Protein AF-A0A183AWC0-F1 (afdb_monomer_lite)

InterPro domains:
  IPR002020 Citrate synthase [PTHR23118] (1-170)
  IPR005811 ATP-citrate synthase/succinyl-CoA ligase, C-terminal domain [PF00549] (1-123)
  IPR016102 Succinyl-CoA synthetase-like [G3DSA:3.40.50.261] (1-150)
  IPR016102 Succinyl-CoA synthetase-like [SSF52210] (4-134)

pLDDT: mean 82.96, std 21.25, range [28.41, 98.06]

Organism: NCBI:txid27848

Radius of gyration: 30.94 Å; chains: 1; bounding box: 75×59×92 Å

Foldseek 3Di:
DQVVVQVLCVVQALGDPDTDDQALAQDGPDAPVRVLLVLQVDLVRQEEEEEAEQADQRLLVVLVCLLVVVRDHAYEYAYPDLCLVVVCVVVVDAFDDDPRNRHTHPDPCSHRVNSLVSSVVSVHHYDPDPVCSSVSSNVSNVVCVVVVVDDRDDDDDDDDDDDDPVVVVVVPDPPDDDDDPDDDDAADVVVRDGPPDDDDDDDDDDDDDDDDDDDDDDDDDDDDD

Secondary structure (DSSP, 8-state):
-HHHHHHHHHHHSS--S------SSSS-SS-HHHHHHHHHH-TT---EEEEE-SSSSHHHHHHHHHHTTS--S-EEEEE--THHHHHHHHH--SS---SSTT---SSGGGSHHHHHHHHHHTT-B--SSGGGHHHHHHHHHHHHHHTTS--PPPP-PPPP-PPPHHHHHHTT-TT-----S----SEETTTTEE----S-----------------PPPPPP---

Sequence (225 aa):
MSNELNNIISLNSDGVEEGVAIGGDRYPGSTFLDHVLRYEDNPAVKMIVILGEVGGTEEYAVAEAVRSGQVRKPVVAWCIGTCAQQLARATGTEGIQFGHAGACANSDRETATAKNAALAAAGIHVPTSFDDLDVLIRKIYTDLVSSGKLIPKPERKPRPVPIDYAWAKARAQDQCAYPSGFFEWDIDIAHRRFKLLPEAMVCATRNWPNNRRKHRGYSMASSRT

Structure (mmCIF, N/CA/C/O backbone):
data_AF-A0A183AWC0-F1
#
_entry.id   AF-A0A183AWC0-F1
#
loop_
_atom_site.group_PDB
_atom_site.id
_atom_site.type_symbol
_atom_site.label_atom_id
_atom_site.label_alt_id
_atom_site.label_comp_id
_atom_site.label_asym_id
_atom_site.label_entity_id
_atom_site.label_seq_id
_atom_site.pdbx_PDB_ins_code
_atom_site.Cartn_x
_atom_site.Cartn_y
_atom_site.Cartn_z
_atom_site.occupancy
_atom_site.B_iso_or_equiv
_atom_site.auth_seq_id
_atom_site.auth_comp_id
_atom_site.auth_asym_id
_atom_site.auth_atom_id
_atom_site.pdbx_PDB_model_num
ATOM 1 N N . MET A 1 1 ? 8.481 -0.144 -3.174 1.00 90.94 1 MET A N 1
ATOM 2 C CA . MET A 1 1 ? 7.930 -1.126 -2.210 1.00 90.94 1 MET A CA 1
ATOM 3 C C . MET A 1 1 ? 6.893 -2.088 -2.798 1.00 90.94 1 MET A C 1
ATOM 5 O O . MET A 1 1 ? 6.705 -3.145 -2.217 1.00 90.94 1 MET A O 1
ATOM 9 N N . SER A 1 2 ? 6.249 -1.803 -3.939 1.00 94.25 2 SER A N 1
ATOM 10 C CA . SER A 1 2 ? 5.215 -2.691 -4.516 1.00 94.25 2 SER A CA 1
ATOM 11 C C . SER A 1 2 ? 5.690 -4.124 -4.786 1.00 94.25 2 SER A C 1
ATOM 13 O O . SER A 1 2 ? 4.975 -5.069 -4.483 1.00 94.25 2 SER A O 1
ATOM 15 N N . ASN A 1 3 ? 6.911 -4.305 -5.293 1.00 96.56 3 ASN A N 1
ATOM 16 C CA . ASN A 1 3 ? 7.443 -5.648 -5.533 1.00 96.56 3 ASN A CA 1
ATOM 17 C C . ASN A 1 3 ? 7.692 -6.436 -4.234 1.00 96.56 3 ASN A C 1
ATOM 19 O O . ASN A 1 3 ? 7.543 -7.653 -4.220 1.00 96.56 3 ASN A O 1
ATOM 23 N N . GLU A 1 4 ? 8.021 -5.745 -3.140 1.00 96.38 4 GLU A N 1
ATOM 24 C CA . GLU A 1 4 ? 8.148 -6.387 -1.828 1.00 96.38 4 GLU A CA 1
ATOM 25 C C . GLU A 1 4 ? 6.774 -6.763 -1.267 1.00 96.38 4 GLU A C 1
ATOM 27 O O . GLU A 1 4 ? 6.606 -7.847 -0.724 1.00 96.38 4 GLU A O 1
ATOM 32 N N . LEU A 1 5 ? 5.750 -5.928 -1.484 1.00 96.69 5 LEU A N 1
ATOM 33 C CA . LEU A 1 5 ? 4.372 -6.306 -1.161 1.00 96.69 5 LEU A CA 1
ATOM 34 C C . LEU A 1 5 ? 3.929 -7.544 -1.941 1.00 96.69 5 LEU A C 1
ATOM 36 O O . LEU A 1 5 ? 3.299 -8.412 -1.351 1.00 96.69 5 LEU A O 1
ATOM 40 N N . ASN A 1 6 ? 4.289 -7.675 -3.223 1.00 97.19 6 ASN A N 1
ATOM 41 C CA . ASN A 1 6 ? 3.985 -8.891 -3.985 1.00 97.19 6 ASN A CA 1
ATOM 42 C C . ASN A 1 6 ? 4.577 -10.133 -3.307 1.00 97.19 6 ASN A C 1
ATOM 44 O O . ASN A 1 6 ? 3.886 -11.139 -3.160 1.00 97.19 6 ASN A O 1
ATOM 48 N N . ASN A 1 7 ? 5.831 -10.046 -2.854 1.00 97.69 7 ASN A N 1
ATOM 49 C CA . ASN A 1 7 ? 6.496 -11.115 -2.117 1.00 97.69 7 ASN A CA 1
ATOM 50 C C . ASN A 1 7 ? 5.776 -11.416 -0.789 1.00 97.69 7 ASN A C 1
ATOM 52 O O . ASN A 1 7 ? 5.301 -12.535 -0.591 1.00 97.69 7 ASN A O 1
ATOM 56 N N . ILE A 1 8 ? 5.597 -10.411 0.074 1.00 97.38 8 ILE A N 1
ATOM 57 C CA . ILE A 1 8 ? 4.935 -10.551 1.382 1.00 97.38 8 ILE A CA 1
ATOM 58 C C . ILE A 1 8 ? 3.524 -11.133 1.230 1.00 97.38 8 ILE A C 1
ATOM 60 O O . ILE A 1 8 ? 3.175 -12.095 1.914 1.00 97.38 8 ILE A O 1
ATOM 64 N N . ILE A 1 9 ? 2.714 -10.594 0.319 1.00 97.31 9 ILE A N 1
ATOM 65 C CA . ILE A 1 9 ? 1.335 -11.040 0.093 1.00 97.31 9 ILE A CA 1
ATOM 66 C C . ILE A 1 9 ? 1.326 -12.479 -0.433 1.00 97.31 9 ILE A C 1
ATOM 68 O O . ILE A 1 9 ? 0.548 -13.290 0.068 1.00 97.31 9 ILE A O 1
ATOM 72 N N . SER A 1 10 ? 2.218 -12.838 -1.365 1.00 96.62 10 SER A N 1
ATOM 73 C CA . SER A 1 10 ? 2.289 -14.205 -1.908 1.00 96.62 10 SER A CA 1
ATOM 74 C C . SER A 1 10 ? 2.621 -15.270 -0.858 1.00 96.62 10 SER A C 1
ATOM 76 O O . SER A 1 10 ? 2.157 -16.401 -0.962 1.00 96.62 10 SER A O 1
ATOM 78 N N . LEU A 1 11 ? 3.384 -14.913 0.179 1.00 96.88 11 LEU A N 1
ATOM 79 C CA . LEU A 1 11 ? 3.765 -15.833 1.254 1.00 96.88 11 LEU A CA 1
ATOM 80 C C . LEU A 1 11 ? 2.702 -15.942 2.360 1.00 96.88 11 LEU A C 1
ATOM 82 O O . LEU A 1 11 ? 2.723 -16.895 3.147 1.00 96.88 11 LEU A O 1
ATOM 86 N N . ASN A 1 12 ? 1.792 -14.968 2.451 1.00 97.06 12 ASN A N 1
ATOM 87 C CA . ASN A 1 12 ? 0.849 -14.814 3.563 1.00 97.06 12 ASN A CA 1
ATOM 88 C C . ASN A 1 12 ? -0.636 -14.891 3.152 1.00 97.06 12 ASN A C 1
ATOM 90 O O . ASN A 1 12 ? -1.499 -14.838 4.026 1.00 97.06 12 ASN A O 1
ATOM 94 N N . SER A 1 13 ? -0.943 -15.047 1.861 1.00 96.25 13 SER A N 1
ATOM 95 C CA . SER A 1 13 ? -2.306 -15.131 1.306 1.00 96.25 13 SER A CA 1
ATOM 96 C C . SER A 1 13 ? -2.352 -16.013 0.042 1.00 96.25 13 SER A C 1
ATOM 98 O O . SER A 1 13 ? -1.371 -16.687 -0.267 1.00 96.25 13 SER A O 1
ATOM 100 N N . ASP A 1 14 ? -3.469 -16.025 -0.696 1.00 94.81 14 ASP A N 1
ATOM 101 C CA . ASP A 1 14 ? -3.607 -16.707 -1.995 1.00 94.81 14 ASP A CA 1
ATOM 102 C C . ASP A 1 14 ? -3.068 -15.906 -3.197 1.00 94.81 14 ASP A C 1
ATOM 104 O O . ASP A 1 14 ? -3.169 -16.363 -4.338 1.00 94.81 14 ASP A O 1
ATOM 108 N N . GLY A 1 15 ? -2.448 -14.749 -2.951 1.00 95.25 15 GLY A N 1
ATOM 109 C CA . GLY A 1 15 ? -1.750 -13.950 -3.956 1.00 95.25 15 GLY A CA 1
ATOM 110 C C . GLY A 1 15 ? -2.350 -12.560 -4.161 1.00 95.25 15 GLY A C 1
ATOM 111 O O . GLY A 1 15 ? -3.195 -12.092 -3.403 1.00 95.25 15 GLY A O 1
ATOM 112 N N . VAL A 1 16 ? -1.865 -11.869 -5.192 1.00 96.94 16 VAL A N 1
ATOM 113 C CA . VAL A 1 16 ? -2.307 -10.515 -5.550 1.00 96.94 16 VAL A CA 1
ATOM 114 C C . VAL A 1 16 ? -3.283 -10.600 -6.721 1.00 96.94 16 VAL A C 1
ATOM 116 O O . VAL A 1 16 ? -2.926 -11.119 -7.776 1.00 96.94 16 VAL A O 1
ATOM 119 N N . GLU A 1 17 ? -4.491 -10.060 -6.549 1.00 96.38 17 GLU A N 1
ATOM 120 C CA . GLU A 1 17 ? -5.463 -9.912 -7.645 1.00 96.38 17 GLU A CA 1
ATOM 121 C C . GLU A 1 17 ? -5.097 -8.716 -8.541 1.00 96.38 17 GLU A C 1
ATOM 123 O O . GLU A 1 17 ? -4.967 -8.850 -9.754 1.00 96.38 17 GLU A O 1
ATOM 128 N N . GLU A 1 18 ? -4.872 -7.547 -7.936 1.00 97.75 18 GLU A N 1
ATOM 129 C CA . GLU A 1 18 ? -4.426 -6.330 -8.615 1.00 97.75 18 GLU A CA 1
ATOM 130 C C . GLU A 1 18 ? -3.508 -5.536 -7.676 1.00 97.75 18 GLU A C 1
ATOM 132 O O . GLU A 1 18 ? -3.799 -5.385 -6.489 1.00 97.75 18 GLU A O 1
ATOM 137 N N . GLY A 1 19 ? -2.388 -5.035 -8.201 1.00 97.19 19 GLY A N 1
ATOM 138 C CA . GLY A 1 19 ? -1.435 -4.213 -7.461 1.00 97.19 19 GLY A CA 1
ATOM 139 C C . GLY A 1 19 ? -1.094 -2.954 -8.248 1.00 97.19 19 GLY A C 1
ATOM 140 O O . GLY A 1 19 ? -0.695 -3.038 -9.408 1.00 97.19 19 GLY A O 1
ATOM 141 N N . VAL A 1 20 ? -1.233 -1.788 -7.614 1.00 97.81 20 VAL A N 1
ATOM 142 C CA . VAL A 1 20 ? -0.963 -0.483 -8.233 1.00 97.81 20 VAL A CA 1
ATOM 143 C C . VAL A 1 20 ? -0.004 0.312 -7.356 1.00 97.81 20 VAL A C 1
ATOM 145 O O . VAL A 1 20 ? -0.197 0.421 -6.147 1.00 97.81 20 VAL A O 1
ATOM 148 N N . ALA A 1 21 ? 1.025 0.887 -7.978 1.00 97.12 21 ALA A N 1
ATOM 149 C CA . ALA A 1 21 ? 1.875 1.901 -7.371 1.00 97.12 21 ALA A CA 1
ATOM 150 C C . ALA A 1 21 ? 1.534 3.257 -8.000 1.00 97.12 21 ALA A C 1
ATOM 152 O O . ALA A 1 21 ? 1.812 3.466 -9.177 1.00 97.12 21 ALA A O 1
ATOM 153 N N . ILE A 1 22 ? 0.936 4.160 -7.220 1.00 95.50 22 ILE A N 1
ATOM 154 C CA . ILE A 1 22 ? 0.473 5.480 -7.692 1.00 95.50 22 ILE A CA 1
ATOM 155 C C . ILE A 1 22 ? 1.613 6.473 -7.981 1.00 95.50 22 ILE A C 1
ATOM 157 O O . ILE A 1 22 ? 1.399 7.493 -8.629 1.00 95.50 22 ILE A O 1
ATOM 161 N N . GLY A 1 23 ? 2.829 6.159 -7.528 1.00 93.88 23 GLY A N 1
ATOM 162 C CA . GLY A 1 23 ? 3.998 7.035 -7.607 1.00 93.88 23 GLY A CA 1
ATOM 163 C C . GLY A 1 23 ? 4.295 7.742 -6.283 1.00 93.88 23 GLY A C 1
ATOM 164 O O . GLY A 1 23 ? 3.505 7.685 -5.346 1.00 93.88 23 GLY A O 1
ATOM 165 N N . GLY A 1 24 ? 5.474 8.361 -6.203 1.00 93.00 24 GLY A N 1
ATOM 166 C CA . GLY A 1 24 ? 5.944 9.106 -5.026 1.00 93.00 24 GLY A CA 1
ATOM 167 C C . GLY A 1 24 ? 5.876 10.626 -5.193 1.00 93.00 24 GLY A C 1
ATOM 168 O O . GLY A 1 24 ? 6.478 11.359 -4.410 1.00 93.00 24 GLY A O 1
ATOM 169 N N . ASP A 1 25 ? 5.209 11.115 -6.238 1.00 93.75 25 ASP A N 1
ATOM 170 C CA . ASP A 1 25 ? 5.084 12.548 -6.500 1.00 93.75 25 ASP A CA 1
ATOM 171 C C . ASP A 1 25 ? 4.023 13.182 -5.595 1.00 93.75 25 ASP A C 1
ATOM 173 O O . ASP A 1 25 ? 3.082 12.523 -5.158 1.00 93.75 25 ASP A O 1
ATOM 177 N N . ARG A 1 26 ? 4.149 14.489 -5.322 1.00 89.06 26 ARG A N 1
ATOM 178 C CA . ARG A 1 26 ? 3.206 15.210 -4.444 1.00 89.06 26 ARG A CA 1
ATOM 179 C C . ARG A 1 26 ? 1.772 15.224 -4.989 1.00 89.06 26 ARG A C 1
ATOM 181 O O . ARG A 1 26 ? 0.833 15.312 -4.204 1.00 89.06 26 ARG A O 1
ATOM 188 N N . TYR A 1 27 ? 1.623 15.150 -6.310 1.00 92.38 27 TYR A N 1
ATOM 189 C CA . TYR A 1 27 ? 0.342 15.150 -7.014 1.00 92.38 27 TYR A CA 1
ATOM 190 C C . TYR A 1 27 ? 0.305 13.968 -7.990 1.00 92.38 27 TYR A C 1
ATOM 192 O O . TYR A 1 27 ? 0.613 14.141 -9.172 1.00 92.38 27 TYR A O 1
ATOM 200 N N . PRO A 1 28 ? 0.001 12.751 -7.509 1.00 93.69 28 PRO A N 1
ATOM 201 C CA . PRO A 1 28 ? -0.131 11.601 -8.390 1.00 93.69 28 PRO A CA 1
ATOM 202 C C . PRO A 1 28 ? -1.358 11.771 -9.300 1.00 93.69 28 PRO A C 1
ATOM 204 O O . PRO A 1 28 ? -2.339 12.416 -8.931 1.00 93.69 28 PRO A O 1
ATOM 207 N N . GLY A 1 29 ? -1.317 11.182 -10.499 1.00 94.94 29 GLY A N 1
ATOM 208 C CA . GLY A 1 29 ? -2.437 11.253 -11.450 1.00 94.94 29 GLY A CA 1
ATOM 209 C C . GLY A 1 29 ? -3.700 10.518 -10.980 1.00 94.94 29 GLY A C 1
ATOM 210 O O . GLY A 1 29 ? -4.795 10.829 -11.440 1.00 94.94 29 GLY A O 1
ATOM 211 N N . SER A 1 30 ? -3.545 9.563 -10.062 1.00 96.19 30 SER A N 1
ATOM 212 C CA . SER A 1 30 ? -4.621 8.869 -9.354 1.00 96.19 30 SER A CA 1
ATOM 213 C C . SER A 1 30 ? -4.236 8.676 -7.887 1.00 96.19 30 SER A C 1
ATOM 215 O O . SER A 1 30 ? -3.064 8.496 -7.554 1.00 96.19 30 SER A O 1
ATOM 217 N N . THR A 1 31 ? -5.222 8.732 -6.998 1.00 96.06 31 THR A N 1
ATOM 218 C CA . THR A 1 31 ? -5.025 8.732 -5.542 1.00 96.06 31 THR A CA 1
ATOM 219 C C . THR A 1 31 ? -5.267 7.353 -4.928 1.00 96.06 31 THR A C 1
ATOM 221 O O . THR A 1 31 ? -5.768 6.432 -5.579 1.00 96.06 31 THR A O 1
ATOM 224 N N . PHE A 1 32 ? -4.945 7.189 -3.639 1.00 96.62 32 PHE A N 1
ATOM 225 C CA . PHE A 1 32 ? -5.274 5.957 -2.917 1.00 96.62 32 PHE A CA 1
ATOM 226 C C . PHE A 1 32 ? -6.776 5.668 -2.926 1.00 96.62 32 PHE A C 1
ATOM 228 O O . PHE A 1 32 ? -7.169 4.528 -3.176 1.00 96.62 32 PHE A O 1
ATOM 235 N N . LEU A 1 33 ? -7.612 6.683 -2.686 1.00 96.56 33 LEU A N 1
ATOM 236 C CA . LEU A 1 33 ? -9.061 6.508 -2.623 1.00 96.56 33 LEU A CA 1
ATOM 237 C C . LEU A 1 33 ? -9.627 6.000 -3.957 1.00 96.56 33 LEU A C 1
ATOM 239 O O . LEU A 1 33 ? -10.442 5.080 -3.947 1.00 96.56 33 LEU A O 1
ATOM 243 N N . ASP A 1 34 ? -9.137 6.515 -5.088 1.00 97.38 34 ASP A N 1
ATOM 244 C CA . ASP A 1 34 ? -9.593 6.095 -6.420 1.00 97.38 34 ASP A CA 1
ATOM 245 C C . ASP A 1 34 ? -9.423 4.586 -6.630 1.00 97.38 34 ASP A C 1
ATOM 247 O O . ASP A 1 34 ? -10.325 3.894 -7.107 1.00 97.38 34 ASP A O 1
ATOM 251 N N . HIS A 1 35 ? -8.271 4.036 -6.238 1.00 97.81 35 HIS A N 1
ATOM 252 C CA . HIS A 1 35 ? -8.020 2.602 -6.364 1.00 97.81 35 HIS A CA 1
ATOM 253 C C . HIS A 1 35 ? -8.746 1.785 -5.295 1.00 97.81 35 HIS A C 1
ATOM 255 O O . HIS A 1 35 ? -9.244 0.709 -5.615 1.00 97.81 35 HIS A O 1
ATOM 261 N N . VAL A 1 36 ? -8.859 2.292 -4.064 1.00 97.44 36 VAL A N 1
ATOM 262 C CA . VAL A 1 36 ? -9.599 1.622 -2.984 1.00 97.44 36 VAL A CA 1
ATOM 263 C C . VAL A 1 36 ? -11.075 1.457 -3.346 1.00 97.44 36 VAL A C 1
ATOM 265 O O . VAL A 1 36 ? -11.618 0.376 -3.137 1.00 97.44 36 VAL A O 1
ATOM 268 N N . LEU A 1 37 ? -11.709 2.465 -3.949 1.00 97.38 37 LEU A N 1
ATOM 269 C CA . LEU A 1 37 ? -13.100 2.365 -4.402 1.00 97.38 37 LEU A CA 1
ATOM 270 C C . LEU A 1 37 ? -13.262 1.328 -5.523 1.00 97.38 37 LEU A C 1
ATOM 272 O O . LEU A 1 37 ? -14.143 0.477 -5.442 1.00 97.38 37 LEU A O 1
ATOM 276 N N . ARG A 1 38 ? -12.351 1.291 -6.508 1.00 97.88 38 ARG A N 1
ATOM 277 C CA . ARG A 1 38 ? -12.352 0.216 -7.525 1.00 97.88 38 ARG A CA 1
ATOM 278 C C . ARG A 1 38 ? -12.198 -1.172 -6.899 1.00 97.88 38 ARG A C 1
ATOM 280 O O . ARG A 1 38 ? -12.814 -2.133 -7.358 1.00 97.88 38 ARG A O 1
ATOM 287 N N . TYR A 1 39 ? -11.360 -1.296 -5.871 1.00 98.00 39 TYR A N 1
ATOM 288 C CA . TYR A 1 39 ? -11.159 -2.556 -5.159 1.00 98.00 39 TYR A CA 1
ATOM 289 C C . TYR A 1 39 ? -12.366 -2.946 -4.312 1.00 98.00 39 TYR A C 1
ATOM 291 O O . TYR A 1 39 ? -12.660 -4.135 -4.210 1.00 98.00 39 TYR A O 1
ATOM 299 N N . GLU A 1 40 ? -13.089 -1.986 -3.740 1.00 97.06 40 GLU A N 1
ATOM 300 C CA . GLU A 1 40 ? -14.367 -2.229 -3.069 1.00 97.06 40 GLU A CA 1
ATOM 301 C C . GLU A 1 40 ? -15.413 -2.765 -4.060 1.00 97.06 40 GLU A C 1
ATOM 303 O O . GLU A 1 40 ? -16.046 -3.788 -3.785 1.00 97.06 40 GLU A O 1
ATOM 308 N N . ASP A 1 41 ? -15.501 -2.181 -5.255 1.00 97.00 41 ASP A N 1
ATOM 309 C CA . ASP A 1 41 ? -16.455 -2.598 -6.288 1.00 97.00 41 ASP A CA 1
ATOM 310 C C . ASP A 1 41 ? -16.109 -3.956 -6.926 1.00 97.00 41 ASP A C 1
ATOM 312 O O . ASP A 1 41 ? -16.996 -4.685 -7.374 1.00 97.00 41 ASP A O 1
ATOM 316 N N . ASN A 1 42 ? -14.829 -4.348 -6.952 1.00 97.06 42 ASN A N 1
ATOM 317 C CA . ASN A 1 42 ? -14.405 -5.607 -7.565 1.00 97.06 42 ASN A CA 1
ATOM 318 C C . ASN A 1 42 ? -14.733 -6.827 -6.670 1.00 97.06 42 ASN A C 1
ATOM 320 O O . ASN A 1 42 ? -14.089 -7.021 -5.634 1.00 97.06 42 ASN A O 1
ATOM 324 N N . PRO A 1 43 ? -15.651 -7.734 -7.062 1.00 95.19 43 PRO A N 1
ATOM 325 C CA . PRO A 1 43 ? -16.025 -8.886 -6.241 1.00 95.19 43 PRO A CA 1
ATOM 326 C C . PRO A 1 43 ? -14.901 -9.916 -6.059 1.00 95.19 43 PRO A C 1
ATOM 328 O O . PRO A 1 43 ? -14.988 -10.726 -5.130 1.00 95.19 43 PRO A O 1
ATOM 331 N N . ALA A 1 44 ? -13.866 -9.915 -6.907 1.00 94.94 44 ALA A N 1
ATOM 332 C CA . ALA A 1 44 ? -12.703 -10.790 -6.753 1.00 94.94 44 ALA A CA 1
ATOM 333 C C . ALA A 1 44 ? -11.826 -10.373 -5.563 1.00 94.94 44 ALA A C 1
ATOM 335 O O . ALA A 1 44 ? -11.277 -11.232 -4.876 1.00 94.94 44 ALA A O 1
ATOM 336 N N . VAL A 1 45 ? -11.770 -9.074 -5.256 1.00 96.81 45 VAL A N 1
ATOM 337 C CA . VAL A 1 45 ? -10.997 -8.543 -4.131 1.00 96.81 45 VAL A CA 1
ATOM 338 C C . VAL A 1 45 ? -11.751 -8.779 -2.824 1.00 96.81 45 VAL A C 1
ATOM 340 O O . VAL A 1 45 ? -12.905 -8.366 -2.676 1.00 96.81 45 VAL A O 1
ATOM 343 N N . LYS A 1 46 ? -11.093 -9.441 -1.864 1.00 96.25 46 LYS A N 1
ATOM 344 C CA . LYS A 1 46 ? -11.648 -9.756 -0.532 1.00 96.25 46 LYS A CA 1
ATOM 345 C C . LYS A 1 46 ? -10.988 -8.996 0.615 1.00 96.25 46 LYS A C 1
ATOM 347 O O . LYS A 1 46 ? -11.604 -8.859 1.666 1.00 96.25 46 LYS A O 1
ATOM 352 N N . MET A 1 47 ? -9.774 -8.502 0.410 1.00 96.88 47 MET A N 1
ATOM 353 C CA . MET A 1 47 ? -9.038 -7.654 1.344 1.00 96.88 47 MET A CA 1
ATOM 354 C C . MET A 1 47 ? -8.216 -6.635 0.565 1.00 96.88 47 MET A C 1
ATOM 356 O O . MET A 1 47 ? -7.829 -6.899 -0.572 1.00 96.88 47 MET A O 1
ATOM 360 N N . ILE A 1 48 ? -7.954 -5.485 1.177 1.00 98.00 48 ILE A N 1
ATOM 361 C CA . ILE A 1 48 ? -7.202 -4.389 0.563 1.00 98.00 48 ILE A CA 1
ATOM 362 C C . ILE A 1 48 ? -5.972 -4.114 1.425 1.00 98.00 48 ILE A C 1
ATOM 364 O O . ILE A 1 48 ? -6.087 -4.002 2.643 1.00 98.00 48 ILE A O 1
ATOM 368 N N . VAL A 1 49 ? -4.799 -3.998 0.801 1.00 98.00 49 VAL A N 1
ATOM 369 C CA . VAL A 1 49 ? -3.547 -3.640 1.480 1.00 98.00 49 VAL A CA 1
ATOM 370 C C . VAL A 1 49 ? -3.064 -2.297 0.947 1.00 98.00 49 VAL A C 1
ATOM 372 O O . VAL A 1 49 ? -2.929 -2.123 -0.263 1.00 98.00 49 VAL A O 1
ATOM 375 N N . ILE A 1 50 ? -2.807 -1.351 1.847 1.00 97.50 50 ILE A N 1
ATOM 376 C CA . ILE A 1 50 ? -2.359 0.005 1.527 1.00 97.50 50 ILE A CA 1
ATOM 377 C C . ILE A 1 50 ? -1.007 0.245 2.187 1.00 97.50 50 ILE A C 1
ATOM 379 O O . ILE A 1 50 ? -0.835 0.043 3.387 1.00 97.50 50 ILE A O 1
ATOM 383 N N . LEU A 1 51 ? -0.047 0.721 1.402 1.00 97.56 51 LEU A N 1
ATOM 384 C CA . LEU A 1 51 ? 1.242 1.163 1.911 1.00 97.56 51 LEU A CA 1
ATOM 385 C C . LEU A 1 51 ? 1.400 2.649 1.594 1.00 97.56 51 LEU A C 1
ATOM 387 O O . LEU A 1 51 ? 1.700 3.014 0.458 1.00 97.56 51 LEU A O 1
ATOM 391 N N . GLY A 1 52 ? 1.121 3.478 2.598 1.00 95.94 52 GLY A N 1
ATOM 392 C CA . GLY A 1 52 ? 1.272 4.929 2.539 1.00 95.94 52 GLY A CA 1
ATOM 393 C C . GLY A 1 52 ? 2.685 5.368 2.912 1.00 95.94 52 GLY A C 1
ATOM 394 O O . GLY A 1 52 ? 3.537 4.552 3.272 1.00 95.94 52 GLY A O 1
ATOM 395 N N . GLU A 1 53 ? 2.920 6.672 2.889 1.00 94.94 53 GLU A N 1
ATOM 396 C CA . GLU A 1 53 ? 4.220 7.281 3.194 1.00 94.94 53 GLU A CA 1
ATOM 397 C C . GLU A 1 53 ? 4.040 8.536 4.060 1.00 94.94 53 GLU A C 1
ATOM 399 O O . GLU A 1 53 ? 2.928 9.000 4.294 1.00 94.94 53 GLU A O 1
ATOM 404 N N . VAL A 1 54 ? 5.127 9.083 4.594 1.00 94.00 54 VAL A N 1
ATOM 405 C CA . VAL A 1 54 ? 5.158 10.432 5.166 1.00 94.00 54 VAL A CA 1
ATOM 406 C C . VAL A 1 54 ? 4.902 11.481 4.074 1.00 94.00 54 VAL A C 1
ATOM 408 O O . VAL A 1 54 ? 5.337 11.309 2.943 1.00 94.00 54 VAL A O 1
ATOM 411 N N . GLY A 1 55 ? 4.226 12.583 4.406 1.00 91.56 55 GLY A N 1
ATOM 412 C CA . GLY A 1 55 ? 3.915 13.659 3.457 1.00 91.56 55 GLY A CA 1
ATOM 413 C C . GLY A 1 55 ? 2.539 13.513 2.803 1.00 91.56 55 GLY A C 1
ATOM 414 O O . GLY A 1 55 ? 2.112 12.419 2.450 1.00 91.56 55 GLY A O 1
ATOM 415 N N . GLY A 1 56 ? 1.808 14.619 2.669 1.00 92.00 56 GLY A N 1
ATOM 416 C CA . GLY A 1 56 ? 0.463 14.637 2.082 1.00 92.00 56 GLY A CA 1
ATOM 417 C C . GLY A 1 56 ? -0.627 14.125 3.027 1.00 92.00 56 GLY A C 1
ATOM 418 O O . GLY A 1 56 ? -0.364 13.766 4.177 1.00 92.00 56 GLY A O 1
ATOM 419 N N . THR A 1 57 ? -1.872 14.127 2.547 1.00 93.69 57 THR A N 1
ATOM 420 C CA . THR A 1 57 ? -3.068 13.826 3.358 1.00 93.69 57 THR A CA 1
ATOM 421 C C . THR A 1 57 ? -4.015 12.811 2.715 1.00 93.69 57 THR A C 1
ATOM 423 O O . THR A 1 57 ? -5.142 12.646 3.178 1.00 93.69 57 THR A O 1
ATOM 426 N N . GLU A 1 58 ? -3.580 12.128 1.662 1.00 93.44 58 GLU A N 1
ATOM 427 C CA . GLU A 1 58 ? -4.427 11.225 0.874 1.00 93.44 58 GLU A CA 1
ATOM 428 C C . GLU A 1 58 ? -4.965 10.046 1.700 1.00 93.44 58 GLU A C 1
ATOM 430 O O . GLU A 1 58 ? -6.107 9.622 1.534 1.00 93.44 58 GLU A O 1
ATOM 435 N N . GLU A 1 59 ? -4.186 9.542 2.660 1.00 96.00 59 GLU A N 1
ATOM 436 C CA . GLU A 1 59 ? -4.583 8.412 3.504 1.00 96.00 59 GLU A CA 1
ATOM 437 C C . GLU A 1 59 ? -5.769 8.746 4.424 1.00 96.00 59 GLU A C 1
ATOM 439 O O . GLU A 1 59 ? -6.544 7.861 4.792 1.00 96.00 59 GLU A O 1
ATOM 444 N N . TYR A 1 60 ? -5.973 10.027 4.753 1.00 96.88 60 TYR A N 1
ATOM 445 C CA . TYR A 1 60 ? -7.136 10.461 5.529 1.00 96.88 60 TYR A CA 1
ATOM 446 C C . TYR A 1 60 ? -8.442 10.313 4.749 1.00 96.88 60 TYR A C 1
ATOM 448 O O . TYR A 1 60 ? -9.472 10.016 5.352 1.00 96.88 60 TYR A O 1
ATOM 456 N N . ALA A 1 61 ? -8.409 10.474 3.423 1.00 96.25 61 ALA A N 1
ATOM 457 C CA . ALA A 1 61 ? -9.584 10.266 2.583 1.00 96.25 61 ALA A CA 1
ATOM 458 C C . ALA A 1 61 ? -10.029 8.794 2.616 1.00 96.25 61 ALA A C 1
ATOM 460 O O . ALA A 1 61 ? -11.220 8.505 2.696 1.00 96.25 61 ALA A O 1
ATOM 461 N N . VAL A 1 62 ? -9.072 7.859 2.663 1.00 96.62 62 VAL A N 1
ATOM 462 C CA . VAL A 1 62 ? -9.359 6.429 2.860 1.00 96.62 62 VAL A CA 1
ATOM 463 C C . VAL A 1 62 ? -9.936 6.167 4.252 1.00 96.62 62 VAL A C 1
ATOM 465 O O . VAL A 1 62 ? -10.918 5.438 4.380 1.00 96.62 62 VAL A O 1
ATOM 468 N N . ALA A 1 63 ? -9.366 6.777 5.296 1.00 96.94 63 ALA A N 1
ATOM 469 C CA . ALA A 1 63 ? -9.887 6.660 6.658 1.00 96.94 63 ALA A CA 1
ATOM 470 C C . ALA A 1 63 ? -11.357 7.116 6.745 1.00 96.94 63 ALA A C 1
ATOM 472 O O . ALA A 1 63 ? -12.180 6.456 7.379 1.00 96.94 63 ALA A O 1
ATOM 473 N N . GLU A 1 64 ? -11.701 8.215 6.073 1.00 96.94 64 GLU A N 1
ATOM 474 C CA . GLU A 1 64 ? -13.071 8.728 6.026 1.00 96.94 64 GLU A CA 1
ATOM 475 C C . GLU A 1 64 ? -14.008 7.837 5.194 1.00 96.94 64 GLU A C 1
ATOM 477 O O . GLU A 1 64 ? -15.146 7.587 5.594 1.00 96.94 64 GLU A O 1
ATOM 482 N N . ALA A 1 65 ? -13.529 7.277 4.082 1.00 96.69 65 ALA A N 1
ATOM 483 C CA . ALA A 1 65 ? -14.289 6.319 3.277 1.00 96.69 65 ALA A CA 1
ATOM 484 C C . ALA A 1 65 ? -14.626 5.030 4.056 1.00 96.69 65 ALA A C 1
ATOM 486 O O . ALA A 1 65 ? -15.715 4.471 3.912 1.00 96.69 65 ALA A O 1
ATOM 487 N N . VAL A 1 66 ? -13.726 4.575 4.933 1.00 96.81 66 VAL A N 1
ATOM 488 C CA . VAL A 1 66 ? -13.995 3.442 5.834 1.00 96.81 66 VAL A CA 1
ATOM 489 C C . VAL A 1 66 ? -15.002 3.835 6.921 1.00 96.81 66 VAL A C 1
ATOM 491 O O . VAL A 1 66 ? -15.976 3.116 7.137 1.00 96.81 66 VAL A O 1
ATOM 494 N N . ARG A 1 67 ? -14.845 5.005 7.561 1.00 95.75 67 ARG A N 1
ATOM 495 C CA . ARG A 1 67 ? -15.780 5.485 8.604 1.00 95.75 67 ARG A CA 1
ATOM 496 C C . ARG A 1 67 ? -17.198 5.706 8.089 1.00 95.75 67 ARG A C 1
ATOM 498 O O . ARG A 1 67 ? -18.158 5.374 8.779 1.00 95.75 67 ARG A O 1
ATOM 505 N N . SER A 1 68 ? -17.330 6.257 6.887 1.00 96.19 68 SER A N 1
ATOM 506 C CA . SER A 1 68 ? -18.622 6.487 6.231 1.00 96.19 68 SER A CA 1
ATOM 507 C C . SER A 1 68 ? -19.285 5.198 5.726 1.00 96.19 68 SER A C 1
ATOM 509 O O . SER A 1 68 ? -20.447 5.225 5.321 1.00 96.19 68 SER A O 1
ATOM 511 N N . GLY A 1 69 ? -18.579 4.060 5.753 1.00 94.75 69 GLY A N 1
ATOM 512 C CA . GLY A 1 69 ? -19.081 2.774 5.267 1.00 94.75 69 GLY A CA 1
ATOM 513 C C . GLY A 1 69 ? -19.108 2.650 3.740 1.00 94.75 69 GLY A C 1
ATOM 514 O O . GLY A 1 69 ? -19.773 1.743 3.217 1.00 94.75 69 GLY A O 1
ATOM 515 N N . GLN A 1 70 ? -18.408 3.544 3.029 1.00 95.75 70 GLN A N 1
ATOM 516 C CA . GLN A 1 70 ? -18.162 3.420 1.590 1.00 95.75 70 GLN A CA 1
ATOM 517 C C . GLN A 1 70 ? -17.250 2.228 1.300 1.00 95.75 70 GLN A C 1
ATOM 519 O O . GLN A 1 70 ? -17.508 1.493 0.357 1.00 95.75 70 GLN A O 1
ATOM 524 N N . VAL A 1 71 ? -16.240 2.004 2.145 1.00 96.81 71 VAL A N 1
ATOM 525 C CA . VAL A 1 71 ? -15.331 0.853 2.063 1.00 96.81 71 VAL A CA 1
ATOM 526 C C . VAL A 1 71 ? -15.661 -0.112 3.194 1.00 96.81 71 VAL A C 1
ATOM 528 O O . VAL A 1 71 ? -15.540 0.239 4.367 1.00 96.81 71 VAL A O 1
ATOM 531 N N . ARG A 1 72 ? -16.108 -1.323 2.850 1.00 95.81 72 ARG A N 1
ATOM 532 C CA . ARG A 1 72 ? -16.581 -2.325 3.822 1.00 95.81 72 ARG A CA 1
ATOM 533 C C . ARG A 1 72 ? -15.674 -3.540 3.891 1.00 95.81 72 ARG A C 1
ATOM 535 O O . ARG A 1 72 ? -15.740 -4.299 4.862 1.00 95.81 72 ARG A O 1
ATOM 542 N N . LYS A 1 73 ? -14.855 -3.767 2.864 1.00 96.44 73 LYS A N 1
ATOM 543 C CA . LYS A 1 73 ? -13.851 -4.830 2.883 1.00 96.44 73 LYS A CA 1
ATOM 544 C C . LYS A 1 73 ? -12.775 -4.531 3.927 1.00 96.44 73 LYS A C 1
ATOM 546 O O . LYS A 1 73 ? -12.475 -3.366 4.182 1.00 96.44 73 LYS A O 1
ATOM 551 N N . PRO A 1 74 ? -12.170 -5.567 4.533 1.00 97.06 74 PRO A N 1
ATOM 552 C CA . PRO A 1 74 ? -11.083 -5.366 5.476 1.00 97.06 74 PRO A CA 1
ATOM 553 C C . PRO A 1 74 ? -9.896 -4.698 4.777 1.00 97.06 74 PRO A C 1
ATOM 555 O O . PRO A 1 74 ? -9.390 -5.193 3.764 1.00 97.06 74 PRO A O 1
ATOM 558 N N . VAL A 1 75 ? -9.455 -3.577 5.346 1.00 97.94 75 VAL A N 1
ATOM 559 C CA . VAL A 1 75 ? -8.291 -2.818 4.886 1.00 97.94 75 VAL A CA 1
ATOM 560 C C . VAL A 1 75 ? -7.158 -3.015 5.887 1.00 97.94 75 VAL A C 1
ATOM 562 O O . VAL A 1 75 ? -7.346 -2.818 7.088 1.00 97.94 75 VAL A O 1
ATOM 565 N N . VAL A 1 76 ? -5.983 -3.392 5.392 1.00 98.06 76 VAL A N 1
ATOM 566 C CA . VAL A 1 76 ? -4.718 -3.374 6.131 1.00 98.06 76 VAL A CA 1
ATOM 567 C C . VAL A 1 76 ? -3.905 -2.197 5.611 1.00 98.06 76 VAL A C 1
ATOM 569 O O . VAL A 1 76 ? -3.705 -2.093 4.403 1.00 98.06 76 VAL A O 1
ATOM 572 N N . ALA A 1 77 ? -3.448 -1.300 6.482 1.00 97.62 77 ALA A N 1
ATOM 573 C CA . ALA A 1 77 ? -2.691 -0.129 6.054 1.00 97.62 77 ALA A CA 1
ATOM 574 C C . ALA A 1 77 ? -1.478 0.143 6.937 1.00 97.62 77 ALA A C 1
ATOM 576 O O . ALA A 1 77 ? -1.540 0.000 8.155 1.00 97.62 77 ALA A O 1
ATOM 577 N N . TRP A 1 78 ? -0.391 0.598 6.321 1.00 98.00 78 TRP A N 1
ATOM 578 C CA . TRP A 1 78 ? 0.787 1.087 7.030 1.00 98.00 78 TRP A CA 1
ATOM 579 C C . TRP A 1 78 ? 1.406 2.270 6.288 1.00 98.00 78 TRP A C 1
ATOM 581 O O . TRP A 1 78 ? 1.692 2.175 5.097 1.00 98.00 78 TRP A O 1
ATOM 591 N N . CYS A 1 79 ? 1.628 3.381 6.985 1.00 97.00 79 CYS A N 1
ATOM 592 C CA . CYS A 1 79 ? 2.372 4.528 6.472 1.00 97.00 79 CYS A CA 1
ATOM 593 C C . CYS A 1 79 ? 3.835 4.432 6.913 1.00 97.00 79 CYS A C 1
ATOM 595 O O . CYS A 1 79 ? 4.127 4.418 8.114 1.00 97.00 79 CYS A O 1
ATOM 597 N N . ILE A 1 80 ? 4.756 4.380 5.948 1.00 95.38 80 ILE A N 1
ATOM 598 C CA . ILE A 1 80 ? 6.205 4.369 6.200 1.00 95.38 80 ILE A CA 1
ATOM 599 C C . ILE A 1 80 ? 6.731 5.786 6.480 1.00 95.38 80 ILE A C 1
ATOM 601 O O . ILE A 1 80 ? 6.075 6.774 6.168 1.00 95.38 80 ILE A O 1
ATOM 605 N N . GLY A 1 81 ? 7.933 5.901 7.056 1.00 92.62 81 GLY A N 1
ATOM 606 C CA . GLY A 1 81 ? 8.540 7.199 7.394 1.00 92.62 81 GLY A CA 1
ATOM 607 C C . GLY A 1 81 ? 8.339 7.632 8.850 1.00 92.62 81 GLY A C 1
ATOM 608 O O . GLY A 1 81 ? 8.460 8.811 9.175 1.00 92.62 81 GLY A O 1
ATOM 609 N N . THR A 1 82 ? 8.069 6.688 9.757 1.00 92.38 82 THR A N 1
ATOM 610 C CA . THR A 1 82 ? 7.990 6.932 11.212 1.00 92.38 82 THR A CA 1
ATOM 611 C C . THR A 1 82 ? 9.301 7.478 11.796 1.00 92.38 82 THR A C 1
ATOM 613 O O . THR A 1 82 ? 9.286 8.212 12.783 1.00 92.38 82 THR A O 1
ATOM 616 N N . CYS A 1 83 ? 10.440 7.199 11.152 1.00 91.44 83 CYS A N 1
ATOM 617 C CA . CYS A 1 83 ? 11.747 7.736 11.529 1.00 91.44 83 CYS A CA 1
ATOM 618 C C . CYS A 1 83 ? 11.878 9.253 11.316 1.00 91.44 83 CYS A C 1
ATOM 620 O O . CYS A 1 83 ? 12.734 9.867 11.949 1.00 91.44 83 CYS A O 1
ATOM 622 N N . ALA A 1 84 ? 11.034 9.877 10.482 1.00 87.69 84 ALA A N 1
ATOM 623 C CA . ALA A 1 84 ? 11.121 11.303 10.157 1.00 87.69 84 ALA A CA 1
ATOM 624 C C . ALA A 1 84 ? 11.099 12.191 11.410 1.00 87.69 84 ALA A C 1
ATOM 626 O O . ALA A 1 84 ? 11.896 13.116 11.530 1.00 87.69 84 ALA A O 1
ATOM 627 N N . GLN A 1 85 ? 10.246 11.858 12.382 1.00 84.25 85 GLN A N 1
ATOM 628 C CA . GLN A 1 85 ? 10.138 12.592 13.646 1.00 84.25 85 GLN A CA 1
ATOM 629 C C . GLN A 1 85 ? 11.392 12.436 14.516 1.00 84.25 85 GLN A C 1
ATOM 631 O O . GLN A 1 85 ? 11.851 13.393 15.138 1.00 84.25 85 GLN A O 1
ATOM 636 N N . GLN A 1 86 ? 11.965 11.230 14.557 1.00 87.38 86 GLN A N 1
ATOM 637 C CA . GLN A 1 86 ? 13.181 10.958 15.325 1.00 87.38 86 GLN A CA 1
ATOM 638 C C . GLN A 1 86 ? 14.389 11.666 14.712 1.00 87.38 86 GLN A C 1
ATOM 640 O O . GLN A 1 86 ? 15.186 12.254 15.440 1.00 87.38 86 GLN A O 1
ATOM 645 N N . LEU A 1 87 ? 14.490 11.652 13.382 1.00 86.94 87 LEU A N 1
ATOM 646 C CA . LEU A 1 87 ? 15.543 12.340 12.647 1.00 86.94 87 LEU A CA 1
ATOM 647 C C . LEU A 1 87 ? 15.429 13.854 12.811 1.00 86.94 87 LEU A C 1
ATOM 649 O O . LEU A 1 87 ? 16.418 14.471 13.183 1.00 86.94 87 LEU A O 1
ATOM 653 N N . ALA A 1 88 ? 14.235 14.431 12.649 1.00 85.44 88 ALA A N 1
ATOM 654 C CA . ALA A 1 88 ? 14.014 15.864 12.842 1.00 85.44 88 ALA A CA 1
ATOM 655 C C . ALA A 1 88 ? 14.409 16.316 14.255 1.00 85.44 88 ALA A C 1
ATOM 657 O O . ALA A 1 88 ? 15.067 17.340 14.431 1.00 85.44 88 ALA A O 1
ATOM 658 N N . ARG A 1 89 ? 14.094 15.506 15.275 1.00 83.62 89 ARG A N 1
ATOM 659 C CA . ARG A 1 89 ? 14.516 15.765 16.657 1.00 83.62 89 ARG A CA 1
ATOM 660 C C . ARG A 1 89 ? 16.031 15.655 16.845 1.00 83.62 89 ARG A C 1
ATOM 662 O O . ARG A 1 89 ? 16.596 16.422 17.617 1.00 83.62 89 ARG A O 1
ATOM 669 N N . ALA A 1 90 ? 16.674 14.690 16.192 1.00 85.56 90 ALA A N 1
ATOM 670 C CA . ALA A 1 90 ? 18.111 14.463 16.310 1.00 8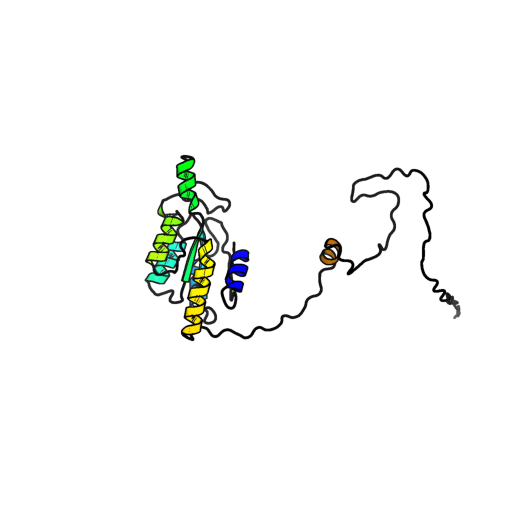5.56 90 ALA A CA 1
ATOM 671 C C . ALA A 1 90 ? 18.941 15.532 15.581 1.00 85.56 90 ALA A C 1
ATOM 673 O O . ALA A 1 90 ? 20.013 15.896 16.057 1.00 85.56 90 ALA A O 1
ATOM 674 N N . THR A 1 91 ? 18.457 16.035 14.444 1.00 84.94 91 THR A N 1
ATOM 675 C CA . THR A 1 91 ? 19.167 17.023 13.617 1.00 84.94 91 THR A CA 1
ATOM 676 C C . THR A 1 91 ? 18.750 18.464 13.899 1.00 84.94 91 THR A C 1
ATOM 678 O O . THR A 1 91 ? 19.461 19.384 13.507 1.00 84.94 91 THR A O 1
ATOM 681 N N . GLY A 1 92 ? 17.611 18.678 14.564 1.00 82.31 92 GLY A N 1
ATOM 682 C CA . GLY A 1 92 ? 17.019 20.006 14.735 1.00 82.31 92 GLY A CA 1
ATOM 683 C C . GLY A 1 92 ? 16.472 20.599 13.430 1.00 82.31 92 GLY A C 1
ATOM 684 O O . GLY A 1 92 ? 16.221 21.799 13.370 1.00 82.31 92 GLY A O 1
ATOM 685 N N . THR A 1 93 ? 16.320 19.785 12.380 1.00 79.00 93 THR A N 1
ATOM 686 C CA . THR A 1 93 ? 15.815 20.207 11.068 1.00 79.00 93 THR A CA 1
ATOM 687 C C . THR A 1 93 ? 14.397 19.692 10.869 1.00 79.00 93 THR A C 1
ATOM 689 O O . THR A 1 93 ? 14.173 18.485 10.774 1.00 79.00 93 THR A O 1
ATOM 692 N N . GLU A 1 94 ? 13.439 20.608 10.777 1.00 78.94 94 GLU A N 1
ATOM 693 C CA . GLU A 1 94 ? 12.077 20.296 10.340 1.00 78.94 94 GLU A CA 1
ATOM 694 C C . GLU A 1 94 ? 12.023 20.109 8.814 1.00 78.94 94 GLU A C 1
ATOM 696 O O . GLU A 1 94 ? 12.877 20.616 8.087 1.00 78.94 94 GLU A O 1
ATOM 701 N N . GLY A 1 95 ? 11.025 19.372 8.316 1.00 78.69 95 GLY A N 1
ATOM 702 C CA . GLY A 1 95 ? 10.825 19.201 6.871 1.00 78.69 95 GLY A CA 1
ATOM 703 C C . GLY A 1 95 ? 11.904 18.360 6.178 1.00 78.69 95 GLY A C 1
ATOM 704 O O . GLY A 1 95 ? 12.372 18.716 5.097 1.00 78.69 95 GLY A O 1
ATOM 705 N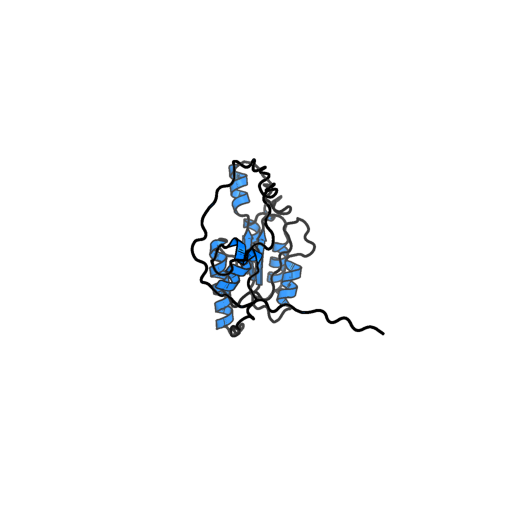 N . ILE A 1 96 ? 12.327 17.246 6.790 1.00 86.19 96 ILE A N 1
ATOM 706 C CA . ILE A 1 96 ? 13.272 16.316 6.153 1.00 86.19 96 ILE A CA 1
ATOM 707 C C . ILE A 1 96 ? 12.636 15.732 4.887 1.00 86.19 96 ILE A C 1
ATOM 709 O O . ILE A 1 96 ? 11.638 15.012 4.954 1.00 86.19 96 ILE A O 1
ATOM 713 N N . GLN A 1 97 ? 13.257 16.027 3.747 1.00 88.81 97 GLN A N 1
ATOM 714 C CA . GLN A 1 97 ? 12.888 15.489 2.446 1.00 88.81 97 GLN A CA 1
ATOM 715 C C . GLN A 1 97 ? 13.477 14.086 2.266 1.00 88.81 97 GLN A C 1
ATOM 717 O O . GLN A 1 97 ? 14.698 13.908 2.276 1.00 88.81 97 GLN A O 1
ATOM 722 N N . PHE A 1 98 ? 12.611 13.097 2.057 1.00 90.38 98 PHE A N 1
ATOM 723 C CA . PHE A 1 98 ? 13.007 11.754 1.636 1.00 90.38 98 PHE A CA 1
ATOM 724 C C . PHE A 1 98 ? 13.049 11.644 0.102 1.00 90.38 98 PHE A C 1
ATOM 726 O O . PHE A 1 98 ? 12.762 12.601 -0.616 1.00 90.38 98 PHE A O 1
ATOM 733 N N . GLY A 1 99 ? 13.458 10.479 -0.413 1.00 91.25 99 GLY A N 1
ATOM 734 C CA . GLY A 1 99 ? 13.763 10.296 -1.837 1.00 91.25 99 GLY A CA 1
ATOM 735 C C . GLY A 1 99 ? 12.592 10.558 -2.792 1.00 91.25 99 GLY A C 1
ATOM 736 O O . GLY A 1 99 ? 12.809 11.073 -3.885 1.00 91.25 99 GLY A O 1
ATOM 737 N N . HIS A 1 100 ? 11.361 10.229 -2.399 1.00 91.56 100 HIS A N 1
ATOM 738 C CA . HIS A 1 100 ? 10.163 10.550 -3.177 1.00 91.56 100 HIS A CA 1
ATOM 739 C C . HIS A 1 100 ? 9.812 12.038 -3.053 1.00 91.56 100 HIS A C 1
ATOM 741 O O . HIS A 1 100 ? 9.854 12.589 -1.957 1.00 91.56 100 HIS A O 1
ATOM 747 N N . ALA A 1 101 ? 9.412 12.690 -4.149 1.00 89.06 101 ALA A N 1
ATOM 748 C CA . ALA A 1 101 ? 9.155 14.133 -4.162 1.00 89.06 101 ALA A CA 1
ATOM 749 C C . ALA A 1 101 ? 8.052 14.564 -3.175 1.00 89.06 101 ALA A C 1
ATOM 751 O O . ALA A 1 101 ? 8.140 15.633 -2.577 1.00 89.06 101 ALA A O 1
ATOM 752 N N . GLY A 1 102 ? 7.033 13.727 -2.965 1.00 86.81 102 GLY A N 1
ATOM 753 C CA . GLY A 1 102 ? 5.962 13.961 -1.995 1.00 86.81 102 GLY A CA 1
ATOM 754 C C . GLY A 1 102 ? 6.335 13.660 -0.540 1.00 86.81 102 GLY A C 1
ATOM 755 O O . GLY A 1 102 ? 5.593 14.065 0.357 1.00 86.81 102 GLY A O 1
ATOM 756 N N . ALA A 1 103 ? 7.470 12.997 -0.295 1.00 91.56 103 ALA A N 1
ATOM 757 C CA . ALA A 1 103 ? 7.856 12.466 1.009 1.00 91.56 103 ALA A CA 1
ATOM 758 C C . ALA A 1 103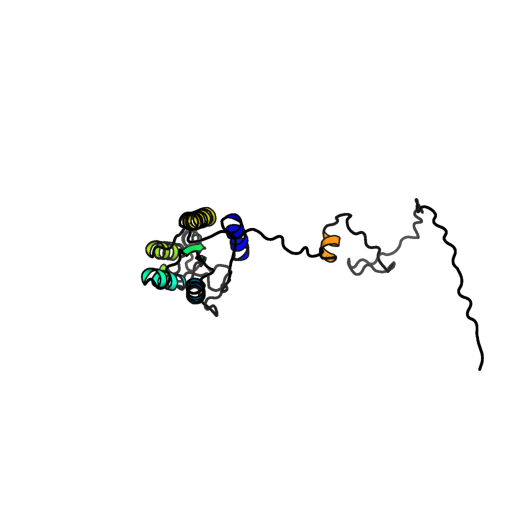 ? 8.552 13.503 1.897 1.00 91.56 103 ALA A C 1
ATOM 760 O O . ALA A 1 103 ? 9.714 13.367 2.284 1.00 91.56 103 ALA A O 1
ATOM 761 N N . CYS A 1 104 ? 7.812 14.558 2.220 1.00 88.75 104 CYS A N 1
ATOM 762 C CA . CYS A 1 104 ? 8.193 15.580 3.181 1.00 88.75 104 CYS A CA 1
ATOM 763 C C . CYS A 1 104 ? 6.960 15.986 3.987 1.00 88.75 104 CYS A C 1
ATOM 765 O O . CYS A 1 104 ? 5.905 16.276 3.418 1.00 88.75 104 CYS A O 1
ATOM 767 N N . ALA A 1 105 ? 7.084 15.981 5.315 1.00 86.94 105 ALA A N 1
ATOM 768 C CA . ALA A 1 105 ? 6.016 16.415 6.204 1.00 86.94 105 ALA A CA 1
ATOM 769 C C . ALA A 1 105 ? 6.155 17.910 6.502 1.00 86.94 105 ALA A C 1
ATOM 771 O O . ALA A 1 105 ? 7.058 18.320 7.228 1.00 86.94 105 ALA A O 1
ATOM 772 N N . ASN A 1 106 ? 5.214 18.702 5.984 1.00 84.81 106 ASN A N 1
ATOM 773 C CA . ASN A 1 106 ? 5.125 20.140 6.270 1.00 84.81 106 ASN A CA 1
ATOM 774 C C . ASN A 1 106 ? 4.274 20.457 7.511 1.00 84.81 106 ASN A C 1
ATOM 776 O O . ASN A 1 106 ? 4.204 21.602 7.948 1.00 84.81 106 ASN A O 1
ATOM 780 N N . SER A 1 107 ? 3.570 19.461 8.053 1.00 86.94 107 SER A N 1
ATOM 781 C CA . SER A 1 107 ? 2.755 19.596 9.260 1.00 86.94 107 SER A CA 1
ATOM 782 C C . SER A 1 107 ? 2.687 18.276 10.021 1.00 86.94 107 SER A C 1
ATOM 784 O O . SER A 1 107 ? 2.914 17.209 9.445 1.00 86.94 107 SER A O 1
ATOM 786 N N . ASP A 1 108 ? 2.295 18.326 11.296 1.00 87.19 108 ASP A N 1
ATOM 787 C CA . ASP A 1 108 ? 2.137 17.130 12.136 1.00 87.19 108 ASP A CA 1
ATOM 788 C C . ASP A 1 108 ? 1.160 16.109 11.542 1.00 87.19 108 ASP A C 1
ATOM 790 O O . ASP A 1 108 ? 1.361 14.900 11.675 1.00 87.19 108 ASP A O 1
ATOM 794 N N . ARG A 1 109 ? 0.130 16.583 10.829 1.00 90.69 109 ARG A N 1
ATOM 795 C CA . ARG A 1 109 ? -0.832 15.726 10.118 1.00 90.69 109 ARG A CA 1
ATOM 796 C C . ARG A 1 109 ? -0.199 14.950 8.967 1.00 90.69 109 ARG A C 1
ATOM 798 O O . ARG A 1 109 ? -0.675 13.883 8.618 1.00 90.69 109 ARG A O 1
ATOM 805 N N . GLU A 1 110 ? 0.877 15.454 8.382 1.00 92.25 110 GLU A N 1
ATOM 806 C CA . GLU A 1 110 ? 1.570 14.762 7.295 1.00 92.25 110 GLU A CA 1
ATOM 807 C C . GLU A 1 110 ? 2.567 13.711 7.812 1.00 92.25 110 GLU A C 1
ATOM 809 O O . GLU A 1 110 ? 3.154 12.972 7.021 1.00 92.25 110 GLU A O 1
ATOM 814 N N . THR A 1 111 ? 2.759 13.599 9.132 1.00 93.44 111 THR A N 1
ATOM 815 C CA . THR A 1 111 ? 3.659 12.598 9.715 1.00 93.44 111 THR A CA 1
ATOM 816 C C . THR A 1 111 ? 3.071 11.191 9.622 1.00 93.44 111 THR A C 1
ATOM 818 O O . THR A 1 111 ? 1.892 10.968 9.897 1.00 93.44 111 THR A O 1
ATOM 821 N N . ALA A 1 112 ? 3.911 10.205 9.299 1.00 94.44 112 ALA A N 1
ATOM 822 C CA . ALA A 1 112 ? 3.489 8.807 9.191 1.00 94.44 112 ALA A CA 1
ATOM 823 C C . ALA A 1 112 ? 2.828 8.286 10.482 1.00 94.44 112 ALA A C 1
ATOM 825 O O . ALA A 1 112 ? 1.822 7.583 10.430 1.00 94.44 112 ALA A O 1
ATOM 826 N N . THR A 1 113 ? 3.343 8.690 11.649 1.00 94.00 113 THR A N 1
ATOM 827 C CA . THR A 1 113 ? 2.785 8.336 12.962 1.00 94.00 113 THR A CA 1
ATOM 828 C C . THR A 1 113 ? 1.354 8.857 13.136 1.00 94.00 113 THR A C 1
ATOM 830 O O . THR A 1 113 ? 0.480 8.107 13.572 1.00 94.00 113 THR A O 1
ATOM 833 N N . ALA A 1 114 ? 1.085 10.114 12.757 1.00 95.12 114 ALA A N 1
ATOM 834 C CA . ALA A 1 114 ? -0.255 10.695 12.844 1.00 95.12 114 ALA A CA 1
ATOM 835 C C . ALA A 1 114 ? -1.238 10.027 11.872 1.00 95.12 114 ALA A C 1
ATOM 837 O O . ALA A 1 114 ? -2.392 9.782 12.233 1.00 95.12 114 ALA A O 1
ATOM 838 N N . LYS A 1 115 ? -0.781 9.684 10.663 1.00 96.25 115 LYS A N 1
ATOM 839 C CA . LYS A 1 115 ? -1.589 8.946 9.684 1.00 96.25 115 LYS A CA 1
ATOM 840 C C . LYS A 1 115 ? -1.933 7.541 10.173 1.00 96.25 115 LYS A C 1
ATOM 842 O O . LYS A 1 115 ? -3.101 7.169 10.159 1.00 96.25 115 LYS A O 1
ATOM 847 N N . ASN A 1 116 ? -0.952 6.792 10.681 1.00 96.94 116 ASN A N 1
ATOM 848 C CA . ASN A 1 116 ? -1.165 5.451 11.235 1.00 96.94 116 ASN A CA 1
ATOM 849 C C . ASN A 1 116 ? -2.178 5.467 12.388 1.00 96.94 116 ASN A C 1
ATOM 851 O O . ASN A 1 116 ? -3.087 4.640 12.419 1.00 96.94 116 ASN A O 1
ATOM 855 N N . ALA A 1 117 ? -2.085 6.451 13.290 1.00 96.69 117 ALA A N 1
ATOM 856 C CA . ALA A 1 117 ? -3.060 6.625 14.365 1.00 96.69 117 ALA A CA 1
ATOM 857 C C . ALA A 1 117 ? -4.473 6.936 13.833 1.00 96.69 117 ALA A C 1
ATOM 859 O O . ALA A 1 117 ? -5.460 6.394 14.332 1.00 96.69 117 ALA A O 1
ATOM 860 N N . ALA A 1 118 ? -4.587 7.778 12.802 1.00 96.88 118 ALA A N 1
ATOM 861 C CA . ALA A 1 118 ? -5.871 8.133 12.204 1.00 96.88 118 ALA A CA 1
ATOM 862 C C . ALA A 1 118 ? -6.530 6.966 11.452 1.00 96.88 118 ALA A C 1
ATOM 864 O O . ALA A 1 118 ? -7.743 6.778 11.575 1.00 96.88 118 ALA A O 1
ATOM 865 N N . LEU A 1 119 ? -5.735 6.173 10.725 1.00 97.19 119 LEU A N 1
ATOM 866 C CA . LEU A 1 119 ? -6.172 4.946 10.055 1.00 97.19 119 LEU A CA 1
ATOM 867 C C . LEU A 1 119 ? -6.662 3.919 11.086 1.00 97.19 119 LEU A C 1
ATOM 869 O O . LEU A 1 119 ? -7.778 3.415 10.967 1.00 97.19 119 LEU A O 1
ATOM 873 N N . ALA A 1 120 ? -5.892 3.684 12.153 1.00 96.88 120 ALA A N 1
ATOM 874 C CA . ALA A 1 120 ? -6.291 2.781 13.233 1.00 96.88 120 ALA A CA 1
ATOM 875 C C . ALA A 1 120 ? -7.606 3.231 13.900 1.00 96.88 120 ALA A C 1
ATOM 877 O O . ALA A 1 120 ? -8.511 2.425 14.110 1.00 96.88 120 ALA A O 1
ATOM 878 N N . ALA A 1 121 ? -7.765 4.535 14.154 1.00 97.00 121 ALA A N 1
ATOM 879 C CA . ALA A 1 121 ? -8.998 5.103 14.703 1.00 97.00 121 ALA A CA 1
ATOM 880 C C . ALA A 1 121 ? -10.205 5.011 13.748 1.00 97.00 121 ALA A C 1
ATOM 882 O O . ALA A 1 121 ? -11.345 5.142 14.187 1.00 97.00 121 ALA A O 1
ATOM 883 N N . ALA A 1 122 ? -9.985 4.824 12.444 1.00 95.88 122 ALA A N 1
ATOM 884 C CA . ALA A 1 122 ? -11.043 4.577 11.464 1.00 95.88 122 ALA A CA 1
ATOM 885 C C . ALA A 1 122 ? -11.480 3.103 11.384 1.00 95.88 122 ALA A C 1
ATOM 887 O O . ALA A 1 122 ? -12.422 2.800 10.659 1.00 95.88 122 ALA A O 1
ATOM 888 N N . GLY A 1 123 ? -10.834 2.198 12.127 1.00 94.81 123 GLY A N 1
ATOM 889 C CA . GLY A 1 123 ? -11.113 0.760 12.077 1.00 94.81 123 GLY A CA 1
ATOM 890 C C . GLY A 1 123 ? -10.299 0.005 11.022 1.00 94.81 123 GLY A C 1
ATOM 891 O O . GLY A 1 123 ? -10.571 -1.165 10.769 1.00 94.81 123 GLY A O 1
ATOM 892 N N . ILE A 1 124 ? -9.296 0.650 10.419 1.00 97.38 124 ILE A N 1
ATOM 893 C CA . ILE A 1 124 ? -8.347 0.006 9.506 1.00 97.38 124 ILE A CA 1
ATOM 894 C C . ILE A 1 124 ? -7.327 -0.787 10.328 1.00 97.38 124 ILE A C 1
ATOM 896 O O . ILE A 1 124 ? -6.881 -0.347 11.390 1.00 97.38 124 ILE A O 1
ATOM 900 N N . HIS A 1 125 ? -6.939 -1.964 9.840 1.00 97.81 125 HIS A N 1
ATOM 901 C CA . HIS A 1 125 ? -5.941 -2.798 10.498 1.00 97.81 125 HIS A CA 1
ATOM 902 C C . HIS A 1 125 ? -4.542 -2.220 10.258 1.00 97.81 125 HIS A C 1
ATOM 904 O O . HIS A 1 125 ? -4.011 -2.302 9.152 1.00 97.81 125 HIS A O 1
ATOM 910 N N . VAL A 1 126 ? -3.942 -1.640 11.297 1.00 97.88 126 VAL A N 1
ATOM 911 C CA . VAL A 1 126 ? -2.606 -1.032 11.236 1.00 97.88 126 VAL A CA 1
ATOM 912 C C . VAL A 1 126 ? -1.648 -1.840 12.118 1.00 97.88 126 VAL A C 1
ATOM 914 O O . VAL A 1 126 ? -1.950 -2.026 13.301 1.00 97.88 126 VAL A O 1
ATOM 917 N N . PRO A 1 127 ? -0.527 -2.357 11.581 1.00 96.94 127 PRO A N 1
ATOM 918 C CA . PRO A 1 127 ? 0.463 -3.072 12.381 1.00 96.94 127 PRO A CA 1
ATOM 919 C C . PRO A 1 127 ? 1.256 -2.105 13.276 1.00 96.94 127 PRO A C 1
ATOM 921 O O . PRO A 1 127 ? 1.188 -0.888 13.114 1.00 96.94 127 PRO A O 1
ATOM 924 N N . THR A 1 128 ? 2.017 -2.630 14.239 1.00 94.38 128 THR A N 1
ATOM 925 C CA . THR A 1 128 ? 2.878 -1.797 15.101 1.00 94.38 128 THR A CA 1
ATOM 926 C C . THR A 1 128 ? 4.116 -1.299 14.356 1.00 94.38 128 THR A C 1
ATOM 928 O O . THR A 1 128 ? 4.576 -0.179 14.587 1.00 94.38 128 THR A O 1
ATOM 931 N N . SER A 1 129 ? 4.637 -2.116 13.444 1.00 95.44 129 SER A N 1
ATOM 932 C CA . SER A 1 129 ? 5.781 -1.811 12.594 1.00 95.44 129 SER A CA 1
ATOM 933 C C . SER A 1 129 ? 5.580 -2.384 11.188 1.00 95.44 129 SER A C 1
ATOM 935 O O . SER A 1 129 ? 4.645 -3.150 10.948 1.00 95.44 129 SER A O 1
ATOM 937 N N . PHE A 1 130 ? 6.464 -2.033 10.249 1.00 95.75 130 PHE A N 1
ATOM 938 C CA . PHE A 1 130 ? 6.454 -2.657 8.921 1.00 95.75 130 PHE A CA 1
ATOM 939 C C . PHE A 1 130 ? 6.741 -4.165 8.992 1.00 95.75 130 PHE A C 1
ATOM 941 O O . PHE A 1 130 ? 6.191 -4.919 8.195 1.00 95.75 130 PHE A O 1
ATOM 948 N N . ASP A 1 131 ? 7.539 -4.601 9.969 1.00 95.38 131 ASP A N 1
ATOM 949 C CA . ASP A 1 131 ? 7.921 -6.004 10.140 1.00 95.38 131 ASP A CA 1
ATOM 950 C C . ASP A 1 131 ? 6.742 -6.881 10.581 1.00 95.38 131 ASP A C 1
ATOM 952 O O . ASP A 1 131 ? 6.761 -8.076 10.331 1.00 95.38 131 ASP A O 1
ATOM 956 N N . ASP A 1 132 ? 5.700 -6.296 11.184 1.00 96.38 132 ASP A N 1
ATOM 957 C CA . ASP A 1 132 ? 4.487 -7.016 11.606 1.00 96.38 132 ASP A CA 1
ATOM 958 C C . ASP A 1 132 ? 3.381 -7.015 10.530 1.00 96.38 132 ASP A C 1
ATOM 960 O O . ASP A 1 132 ? 2.271 -7.520 10.751 1.00 96.38 132 ASP A O 1
ATOM 964 N N . LEU A 1 133 ? 3.634 -6.395 9.370 1.00 96.31 133 LEU A N 1
ATOM 965 C CA . LEU A 1 133 ? 2.648 -6.266 8.294 1.00 96.31 133 LEU A CA 1
ATOM 966 C C . LEU A 1 133 ? 2.242 -7.637 7.738 1.00 96.31 133 LEU A C 1
ATOM 968 O O . LEU A 1 133 ? 1.066 -7.870 7.453 1.00 96.31 133 LEU A O 1
ATOM 972 N N . ASP A 1 134 ? 3.199 -8.549 7.606 1.00 96.06 134 ASP A N 1
ATOM 973 C CA . ASP A 1 134 ? 2.994 -9.901 7.094 1.00 96.06 134 ASP A CA 1
ATOM 974 C C . ASP A 1 134 ? 2.106 -10.743 8.029 1.00 96.06 134 ASP A C 1
ATOM 976 O O . ASP A 1 134 ? 1.155 -11.386 7.571 1.00 96.06 134 ASP A O 1
ATOM 980 N N . VAL A 1 135 ? 2.346 -10.665 9.342 1.00 97.25 135 VAL A N 1
ATOM 981 C CA . VAL A 1 135 ? 1.558 -11.330 10.387 1.00 97.25 135 VAL A CA 1
ATOM 982 C C . VAL A 1 135 ? 0.112 -10.848 10.341 1.00 97.25 135 VAL A C 1
ATOM 984 O O . VAL A 1 135 ? -0.821 -11.655 10.406 1.00 97.25 135 VAL A O 1
ATOM 987 N N . LEU A 1 136 ? -0.091 -9.537 10.193 1.00 97.25 136 LEU A N 1
ATOM 988 C CA . LEU A 1 136 ? -1.424 -8.951 10.133 1.00 97.25 136 LEU A CA 1
ATOM 989 C C . LEU A 1 136 ? -2.165 -9.344 8.848 1.00 97.25 136 LEU A C 1
ATOM 991 O O . LEU A 1 136 ? -3.331 -9.734 8.923 1.00 97.25 136 LEU A O 1
ATOM 995 N N . ILE A 1 137 ? -1.492 -9.322 7.692 1.00 97.75 137 ILE A N 1
ATOM 996 C CA . ILE A 1 137 ? -2.053 -9.799 6.416 1.00 97.75 137 ILE A CA 1
ATOM 997 C C . ILE A 1 137 ? -2.483 -11.262 6.541 1.00 97.75 137 ILE A C 1
ATOM 999 O O . ILE A 1 137 ? -3.627 -11.591 6.216 1.00 97.75 137 ILE A O 1
ATOM 1003 N N . ARG A 1 138 ? -1.605 -12.126 7.068 1.00 97.88 138 ARG A N 1
ATOM 1004 C CA . ARG A 1 138 ? -1.894 -13.551 7.270 1.00 97.88 138 ARG A CA 1
ATOM 1005 C C . ARG A 1 138 ? -3.119 -13.751 8.152 1.00 97.88 138 ARG A C 1
ATOM 1007 O O . ARG A 1 138 ? -3.987 -14.546 7.805 1.00 97.88 138 ARG A O 1
ATOM 1014 N N . LYS A 1 139 ? -3.204 -13.019 9.265 1.00 98.00 139 LYS A N 1
ATOM 1015 C CA . LYS A 1 139 ? -4.331 -13.097 10.200 1.00 98.00 139 LYS A CA 1
ATOM 1016 C C . LYS A 1 139 ? -5.659 -12.764 9.514 1.00 98.00 139 LYS A C 1
ATOM 1018 O O . LYS A 1 139 ? -6.593 -13.561 9.569 1.00 98.00 139 LYS A O 1
ATOM 1023 N N . ILE A 1 140 ? -5.730 -11.628 8.818 1.00 97.31 140 ILE A N 1
ATOM 1024 C CA . ILE A 1 140 ? -6.955 -11.205 8.121 1.00 97.31 140 ILE A CA 1
ATOM 1025 C C . ILE A 1 140 ? -7.335 -12.197 7.020 1.00 97.31 140 ILE A C 1
ATOM 1027 O O . ILE A 1 140 ? -8.506 -12.548 6.879 1.00 97.31 140 ILE A O 1
ATOM 1031 N N . TYR A 1 141 ? -6.353 -12.708 6.278 1.00 97.44 141 TYR A N 1
ATOM 1032 C CA . TYR A 1 141 ? -6.588 -13.747 5.283 1.00 97.44 141 TYR A CA 1
ATOM 1033 C C . TYR A 1 141 ? -7.172 -15.024 5.914 1.00 97.44 141 TYR A C 1
ATOM 1035 O O . TYR A 1 141 ? -8.184 -15.540 5.437 1.00 97.44 141 TYR A O 1
ATOM 1043 N N . THR A 1 142 ? -6.613 -15.509 7.029 1.00 97.38 142 THR A N 1
ATOM 1044 C CA . THR A 1 142 ? -7.145 -16.692 7.729 1.00 97.38 142 THR A CA 1
ATOM 1045 C C . THR A 1 142 ? -8.552 -16.473 8.289 1.00 97.38 142 THR A C 1
ATOM 1047 O O . THR A 1 142 ? -9.384 -17.383 8.233 1.00 97.38 142 THR A O 1
ATOM 1050 N N . ASP A 1 143 ? -8.865 -15.264 8.756 1.00 97.25 143 ASP A N 1
ATOM 1051 C CA . ASP A 1 143 ? -10.205 -14.890 9.226 1.00 97.25 143 ASP A CA 1
ATOM 1052 C C . ASP A 1 143 ? -11.222 -14.877 8.060 1.00 97.25 143 ASP A C 1
ATOM 1054 O O . ASP A 1 143 ? -12.373 -15.307 8.191 1.00 97.25 143 ASP A O 1
ATOM 1058 N N . LEU A 1 144 ? -10.798 -14.453 6.867 1.00 96.25 144 LEU A N 1
ATOM 1059 C CA . LEU A 1 144 ? -11.626 -14.484 5.656 1.00 96.25 144 LEU A CA 1
ATOM 1060 C C . LEU A 1 144 ? -11.877 -15.902 5.133 1.00 96.25 144 LEU A C 1
ATOM 1062 O O . LEU A 1 144 ? -12.990 -16.200 4.688 1.00 96.25 144 LEU A O 1
ATOM 1066 N N . VAL A 1 145 ? -10.873 -16.776 5.208 1.00 96.44 145 VAL A N 1
ATOM 1067 C CA . VAL A 1 145 ? -11.006 -18.191 4.832 1.00 96.44 145 VAL A CA 1
ATOM 1068 C C . VAL A 1 145 ? -11.917 -18.925 5.815 1.00 96.44 145 VAL A C 1
ATOM 1070 O O . VAL A 1 145 ? -12.842 -19.620 5.399 1.00 96.44 145 VAL A O 1
ATOM 1073 N N . SER A 1 146 ? -11.711 -18.738 7.122 1.00 96.38 146 SER A N 1
ATOM 1074 C CA . SER A 1 146 ? -12.522 -19.390 8.161 1.00 96.38 146 SER A CA 1
ATOM 1075 C C . SER A 1 146 ? -13.981 -18.924 8.166 1.00 96.38 146 SER A C 1
ATOM 1077 O O . SER A 1 146 ? -14.878 -19.729 8.406 1.00 96.38 146 SER A O 1
ATOM 1079 N N . SER A 1 147 ? -14.243 -17.657 7.831 1.00 95.38 147 SER A N 1
ATOM 1080 C CA . SER A 1 147 ? -15.607 -17.134 7.658 1.00 95.38 147 SER A CA 1
ATOM 1081 C C . SER A 1 147 ? -16.276 -17.541 6.336 1.00 95.38 147 SER A C 1
ATOM 1083 O O . SER A 1 147 ? -17.440 -17.203 6.117 1.00 95.38 147 SER A O 1
ATOM 1085 N N . GLY A 1 148 ? -15.566 -18.237 5.440 1.00 92.56 148 GLY A N 1
ATOM 1086 C CA . GLY A 1 148 ? -16.079 -18.674 4.137 1.00 92.56 148 GLY A CA 1
ATOM 1087 C C . GLY A 1 148 ? -16.259 -17.551 3.109 1.00 92.56 148 GLY A C 1
ATOM 1088 O O . GLY A 1 148 ? -16.796 -17.788 2.028 1.00 92.56 148 GLY A O 1
ATOM 1089 N N . LYS A 1 149 ? -15.810 -16.324 3.413 1.00 91.00 149 LYS A N 1
ATOM 1090 C CA . LYS A 1 149 ? -15.865 -15.174 2.491 1.00 91.00 149 LYS A CA 1
ATOM 1091 C C . LYS A 1 149 ? -14.818 -15.264 1.376 1.00 91.00 149 LYS A C 1
ATOM 1093 O O . LYS A 1 149 ? -14.990 -14.639 0.325 1.00 91.00 149 LYS A O 1
ATOM 1098 N N . LEU A 1 150 ? -13.749 -16.030 1.605 1.00 92.38 150 LEU A N 1
ATOM 1099 C CA . LEU A 1 150 ? -12.690 -16.329 0.645 1.00 92.38 150 LEU A CA 1
ATOM 1100 C C . LEU A 1 150 ? -12.534 -17.847 0.518 1.00 92.38 150 LEU A C 1
ATOM 1102 O O . LEU A 1 150 ? -12.374 -18.545 1.516 1.00 92.38 150 LEU A O 1
ATOM 1106 N N . ILE A 1 151 ? -12.566 -18.350 -0.717 1.00 92.44 151 ILE A N 1
ATOM 1107 C CA . ILE A 1 151 ? -12.319 -19.762 -1.032 1.00 92.44 151 ILE A CA 1
ATOM 1108 C C . ILE A 1 151 ? -11.021 -19.828 -1.845 1.00 92.44 151 ILE A C 1
ATOM 1110 O O . ILE A 1 151 ? -11.026 -19.372 -2.994 1.00 92.44 151 ILE A O 1
ATOM 1114 N N . PRO A 1 152 ? -9.926 -20.373 -1.281 1.00 92.19 152 PRO A N 1
ATOM 1115 C CA . PRO A 1 152 ? -8.647 -20.448 -1.977 1.00 92.19 152 PRO A CA 1
ATOM 1116 C C . PRO A 1 152 ? -8.766 -21.260 -3.268 1.00 92.19 152 PRO A C 1
ATOM 1118 O O . PRO A 1 152 ? -9.306 -22.372 -3.280 1.00 92.19 152 PRO A O 1
ATOM 1121 N N . LYS A 1 153 ? -8.268 -20.704 -4.375 1.00 90.56 153 LYS A N 1
ATOM 1122 C CA . LYS A 1 153 ? -8.275 -21.386 -5.675 1.00 90.56 153 LYS A CA 1
ATOM 1123 C C . LYS A 1 153 ? -7.140 -22.421 -5.726 1.00 90.56 153 LYS A C 1
ATOM 1125 O O . LYS A 1 153 ? -6.055 -22.154 -5.217 1.00 90.56 153 LYS A O 1
ATOM 1130 N N . PRO A 1 154 ? -7.346 -23.584 -6.370 1.00 91.62 154 PRO A N 1
ATOM 1131 C CA . PRO A 1 154 ? -6.279 -24.561 -6.546 1.00 91.62 154 PRO A CA 1
ATOM 1132 C C . PRO A 1 154 ? -5.176 -24.003 -7.451 1.00 91.62 154 PRO A C 1
ATOM 1134 O O . PRO A 1 154 ? -5.457 -23.401 -8.494 1.00 91.62 154 PRO A O 1
ATOM 1137 N N . GLU A 1 155 ? -3.924 -24.247 -7.071 1.00 91.50 155 GLU A N 1
ATOM 1138 C CA . GLU A 1 155 ? -2.760 -23.796 -7.825 1.00 91.50 155 GLU A CA 1
ATOM 1139 C C . GLU A 1 155 ? -2.694 -24.479 -9.199 1.00 91.50 155 GLU A C 1
ATOM 1141 O O . GLU A 1 155 ? -2.842 -25.698 -9.337 1.00 91.50 155 GLU A O 1
ATOM 1146 N N . ARG A 1 156 ? -2.466 -23.682 -10.246 1.00 90.44 156 ARG A N 1
ATOM 1147 C CA . ARG A 1 156 ? -2.286 -24.169 -11.616 1.00 90.44 156 ARG A CA 1
ATOM 1148 C C . ARG A 1 156 ? -0.834 -23.987 -12.017 1.00 90.44 156 ARG A C 1
ATOM 1150 O O . ARG A 1 156 ? -0.298 -22.890 -11.904 1.00 90.44 156 ARG A O 1
ATOM 1157 N N . LYS A 1 157 ? -0.219 -25.041 -12.555 1.00 91.69 157 LYS A N 1
ATOM 1158 C CA . LYS A 1 157 ? 1.157 -24.952 -13.051 1.00 91.69 157 LYS A CA 1
ATOM 1159 C C . LYS A 1 157 ? 1.234 -23.954 -14.216 1.00 91.69 157 LYS A C 1
ATOM 1161 O O . LYS A 1 157 ? 0.492 -24.122 -15.190 1.00 91.69 157 LYS A O 1
ATOM 1166 N N . PRO A 1 158 ? 2.115 -22.942 -14.148 1.00 92.94 158 PRO A N 1
ATOM 1167 C CA . PRO A 1 158 ? 2.310 -22.020 -15.254 1.00 92.94 158 PRO A CA 1
ATOM 1168 C C . PRO A 1 158 ? 2.975 -22.730 -16.439 1.00 92.94 158 PRO A C 1
ATOM 1170 O O . PRO A 1 158 ? 3.647 -23.754 -16.288 1.00 92.94 158 PRO A O 1
ATOM 1173 N N . ARG A 1 159 ? 2.796 -22.174 -17.642 1.00 94.50 159 ARG A N 1
ATOM 1174 C CA . ARG A 1 159 ? 3.500 -22.664 -18.834 1.00 94.50 159 ARG A CA 1
ATOM 1175 C C . ARG A 1 159 ? 4.994 -22.344 -18.696 1.00 94.50 159 ARG A C 1
ATOM 1177 O O . ARG A 1 159 ? 5.315 -21.187 -18.425 1.00 94.50 159 ARG A O 1
ATOM 1184 N N . PRO A 1 160 ? 5.899 -23.318 -18.887 1.00 94.38 160 PRO A N 1
ATOM 1185 C CA . PRO A 1 160 ? 7.329 -23.058 -18.811 1.00 94.38 160 PRO A CA 1
ATOM 1186 C C . PRO A 1 160 ? 7.763 -22.159 -19.972 1.00 94.38 160 PRO A C 1
ATOM 1188 O O . PRO A 1 160 ? 7.336 -22.355 -21.111 1.00 94.38 160 PRO A O 1
ATOM 1191 N N . VAL A 1 161 ? 8.625 -21.187 -19.680 1.00 93.44 161 VAL A N 1
ATOM 1192 C CA . VAL A 1 161 ? 9.254 -20.312 -20.677 1.00 93.44 161 VAL A CA 1
ATOM 1193 C C . VAL A 1 161 ? 10.745 -20.656 -20.733 1.00 93.44 161 VAL A C 1
ATOM 1195 O O . VAL A 1 161 ? 11.351 -20.823 -19.671 1.00 93.44 161 VAL A O 1
ATOM 1198 N N . PRO A 1 162 ? 11.347 -20.799 -21.929 1.00 91.38 162 PRO A N 1
ATOM 1199 C CA . PRO A 1 162 ? 12.783 -21.018 -22.049 1.00 91.38 162 PRO A CA 1
ATOM 1200 C C . PRO A 1 162 ? 13.586 -19.886 -21.403 1.00 91.38 162 PRO A C 1
ATOM 1202 O O . PRO A 1 162 ? 13.188 -18.723 -21.442 1.00 91.38 162 PRO A O 1
ATOM 1205 N N . ILE A 1 163 ? 14.735 -20.233 -20.829 1.00 89.12 163 ILE A N 1
ATOM 1206 C CA . ILE A 1 163 ? 15.679 -19.257 -20.285 1.00 89.12 163 ILE A CA 1
ATOM 1207 C C . ILE A 1 163 ? 16.238 -18.372 -21.407 1.00 89.12 163 ILE A C 1
ATOM 1209 O O . ILE A 1 163 ? 16.518 -18.851 -22.507 1.00 89.12 163 ILE A O 1
ATOM 1213 N N . ASP A 1 164 ? 16.417 -17.083 -21.121 1.00 90.06 164 ASP A N 1
ATOM 1214 C CA . ASP A 1 164 ? 17.061 -16.162 -22.055 1.00 90.06 164 ASP A CA 1
ATOM 1215 C C . ASP A 1 164 ? 18.535 -16.548 -22.274 1.00 90.06 164 ASP A C 1
ATOM 1217 O O . ASP A 1 164 ? 19.253 -16.898 -21.331 1.00 90.06 164 ASP A O 1
ATOM 1221 N N . TYR A 1 165 ? 19.003 -16.464 -23.520 1.00 85.00 165 TYR A N 1
ATOM 1222 C CA . TYR A 1 165 ? 20.379 -16.802 -23.886 1.00 85.00 165 TYR A CA 1
ATOM 1223 C C . TYR A 1 165 ? 21.423 -15.946 -23.155 1.00 85.00 165 TYR A C 1
ATOM 1225 O O . TYR A 1 165 ? 22.421 -16.479 -22.664 1.00 85.00 165 TYR A O 1
ATOM 1233 N N . ALA A 1 166 ? 21.212 -14.631 -23.059 1.00 87.12 166 ALA A N 1
ATOM 1234 C CA . ALA A 1 166 ? 22.143 -13.732 -22.384 1.00 87.12 166 ALA A CA 1
ATOM 1235 C C . ALA A 1 166 ? 22.276 -14.102 -20.902 1.00 87.12 166 ALA A C 1
ATOM 1237 O O . ALA A 1 166 ? 23.376 -14.099 -20.346 1.00 87.12 166 ALA A O 1
ATOM 1238 N N . TRP A 1 167 ? 21.163 -14.498 -20.289 1.00 85.88 167 TRP A N 1
ATOM 1239 C CA . TRP A 1 167 ? 21.116 -14.936 -18.902 1.00 85.88 167 TRP A CA 1
ATOM 1240 C C . TRP A 1 167 ? 21.799 -16.292 -18.688 1.00 85.88 167 TRP A C 1
ATOM 1242 O O . TRP A 1 167 ? 22.591 -16.440 -17.755 1.00 85.88 167 TRP A O 1
ATOM 1252 N N . ALA A 1 168 ? 21.555 -17.258 -19.579 1.00 85.38 168 ALA A N 1
ATOM 1253 C CA . ALA A 1 168 ? 22.209 -18.567 -19.557 1.00 85.38 168 ALA A CA 1
ATOM 1254 C C . ALA A 1 168 ? 23.735 -18.440 -19.704 1.00 85.38 168 ALA A C 1
ATOM 1256 O O . ALA A 1 168 ? 24.487 -19.076 -18.966 1.00 85.38 168 ALA A O 1
ATOM 1257 N N . LYS A 1 169 ? 24.193 -17.554 -20.598 1.00 81.69 169 LYS A N 1
ATOM 1258 C CA . LYS A 1 169 ? 25.616 -17.264 -20.807 1.00 81.69 169 LYS A CA 1
ATOM 1259 C C . LYS A 1 169 ? 26.256 -16.580 -19.595 1.00 81.69 169 LYS A C 1
ATOM 1261 O O . LYS A 1 169 ? 27.347 -16.964 -19.184 1.00 81.69 169 LYS A O 1
ATOM 1266 N N . ALA A 1 170 ? 25.596 -15.571 -19.022 1.00 81.31 170 ALA A N 1
ATOM 1267 C CA . ALA A 1 170 ? 26.136 -14.790 -17.907 1.00 81.31 170 ALA A CA 1
ATOM 1268 C C . ALA A 1 170 ? 26.272 -15.602 -16.612 1.00 81.31 170 ALA A C 1
ATOM 1270 O O . ALA A 1 170 ? 27.165 -15.338 -15.810 1.00 81.31 170 ALA A O 1
ATOM 1271 N N . ARG A 1 171 ? 25.408 -16.601 -16.401 1.00 72.81 171 ARG A N 1
ATOM 1272 C CA . ARG A 1 171 ? 25.410 -17.419 -15.181 1.00 72.81 171 ARG A CA 1
ATOM 1273 C C . ARG A 1 171 ? 26.460 -18.523 -15.150 1.00 72.81 171 ARG A C 1
ATOM 1275 O O . ARG A 1 171 ? 26.502 -19.242 -14.157 1.00 72.81 171 ARG A O 1
ATOM 1282 N N . ALA A 1 172 ? 27.301 -18.634 -16.185 1.00 56.72 172 ALA A N 1
ATOM 1283 C CA . ALA A 1 172 ? 28.421 -19.577 -16.254 1.00 56.72 172 ALA A CA 1
ATOM 1284 C C . ALA A 1 172 ? 28.041 -20.995 -15.793 1.00 56.72 172 ALA A C 1
ATOM 1286 O O . ALA A 1 172 ? 28.823 -21.692 -15.154 1.00 56.72 172 ALA A O 1
ATOM 1287 N N . GLN A 1 173 ? 26.810 -21.413 -16.081 1.00 53.03 173 GLN A N 1
ATOM 1288 C CA . GLN A 1 173 ? 26.434 -22.804 -15.935 1.00 53.03 173 GLN A CA 1
ATOM 1289 C C . GLN A 1 173 ? 26.786 -23.452 -17.265 1.00 53.03 173 GLN A C 1
ATOM 1291 O O . GLN A 1 173 ? 26.354 -22.965 -18.310 1.00 53.03 173 GLN A O 1
ATOM 1296 N N . ASP A 1 174 ? 27.541 -24.546 -17.220 1.00 54.59 174 ASP A N 1
ATOM 1297 C CA . ASP A 1 174 ? 27.936 -25.428 -18.334 1.00 54.59 174 ASP A CA 1
ATOM 1298 C C . ASP A 1 174 ? 26.757 -25.988 -19.175 1.00 54.59 174 ASP A C 1
ATOM 1300 O O . ASP A 1 174 ? 26.877 -26.988 -19.874 1.00 54.59 174 ASP A O 1
ATOM 1304 N N . GLN A 1 175 ? 25.580 -25.367 -19.112 1.00 58.81 175 GLN A N 1
ATOM 1305 C CA . GLN A 1 175 ? 24.361 -25.716 -19.824 1.00 58.81 175 GLN A CA 1
ATOM 1306 C C . GLN A 1 175 ? 24.417 -25.335 -21.307 1.00 58.81 175 GLN A C 1
ATOM 1308 O O . GLN A 1 175 ? 23.759 -25.988 -22.112 1.00 58.81 175 GLN A O 1
ATOM 1313 N N . CYS A 1 176 ? 25.177 -24.299 -21.685 1.00 59.16 176 CYS A N 1
ATOM 1314 C CA . CYS A 1 176 ? 25.312 -23.856 -23.076 1.00 59.16 176 CYS A CA 1
ATOM 1315 C C . CYS A 1 176 ? 26.682 -23.208 -23.334 1.00 59.16 176 CYS A C 1
ATOM 1317 O O . CYS A 1 176 ? 26.874 -22.015 -23.106 1.00 59.16 176 CYS A O 1
ATOM 1319 N N . ALA A 1 177 ? 27.626 -23.981 -23.874 1.00 69.44 177 ALA A N 1
ATOM 1320 C CA . ALA A 1 177 ? 28.829 -23.435 -24.493 1.00 69.44 177 ALA A CA 1
ATOM 1321 C C . ALA A 1 177 ? 28.535 -23.135 -25.968 1.00 69.44 177 ALA A C 1
ATOM 1323 O O . ALA A 1 177 ? 28.261 -24.050 -26.745 1.00 69.44 177 ALA A O 1
ATOM 1324 N N . TYR A 1 178 ? 28.582 -21.859 -26.354 1.00 69.81 178 TYR A N 1
ATOM 1325 C CA . TYR A 1 178 ? 28.384 -21.453 -27.744 1.00 69.81 178 TYR A CA 1
ATOM 1326 C C . TYR A 1 178 ? 29.720 -21.005 -28.348 1.00 69.81 178 TYR A C 1
ATOM 1328 O O . TYR A 1 178 ? 30.288 -20.014 -27.875 1.00 69.81 178 TYR A O 1
ATOM 1336 N N . PRO A 1 179 ? 30.256 -21.714 -29.358 1.00 79.75 179 PRO A N 1
ATOM 1337 C CA . PRO A 1 179 ? 31.493 -21.305 -30.007 1.00 79.75 179 PRO A CA 1
ATOM 1338 C C . PRO A 1 179 ? 31.289 -19.972 -30.735 1.00 79.75 179 PRO A C 1
ATOM 1340 O O . PRO A 1 179 ? 30.226 -19.716 -31.307 1.00 79.75 179 PRO A O 1
ATOM 1343 N N . SER A 1 180 ? 32.308 -19.113 -30.724 1.00 78.31 180 SER A N 1
ATOM 1344 C CA . SER A 1 180 ? 32.280 -17.884 -31.513 1.00 78.31 180 SER A CA 1
ATOM 1345 C C . SER A 1 180 ? 32.296 -18.221 -33.007 1.00 78.31 180 SER A C 1
ATOM 1347 O O . SER A 1 180 ? 33.077 -19.053 -33.462 1.00 78.31 180 SER A O 1
ATOM 1349 N N . GLY A 1 181 ? 31.433 -17.562 -33.786 1.00 85.19 181 GLY A N 1
ATOM 1350 C CA . GLY A 1 181 ? 31.394 -17.716 -35.247 1.00 85.19 181 GLY A CA 1
ATOM 1351 C C . GLY A 1 181 ? 32.524 -16.988 -35.986 1.00 85.19 181 GLY A C 1
ATOM 1352 O O . GLY A 1 181 ? 32.667 -17.153 -37.192 1.00 85.19 181 GLY A O 1
ATOM 1353 N N . PHE A 1 182 ? 33.316 -16.189 -35.270 1.00 78.62 182 PHE A N 1
ATOM 1354 C CA . PHE A 1 182 ? 34.395 -15.365 -35.808 1.00 78.62 182 PHE A CA 1
ATOM 1355 C C . PHE A 1 182 ? 35.633 -15.463 -34.911 1.00 78.62 182 PHE A C 1
ATOM 1357 O O . PHE A 1 182 ? 35.522 -15.737 -33.711 1.00 78.62 182 PHE A O 1
ATOM 1364 N N . PHE A 1 183 ? 36.799 -15.226 -35.510 1.00 77.19 183 PHE A N 1
ATOM 1365 C CA . PHE A 1 183 ? 38.090 -15.112 -34.837 1.00 77.19 183 PHE A CA 1
ATOM 1366 C C . PHE A 1 183 ? 38.681 -13.737 -35.155 1.00 77.19 183 PHE A C 1
ATOM 1368 O O . PHE A 1 183 ? 38.840 -13.401 -36.326 1.00 77.19 183 PHE A O 1
ATOM 1375 N N . GLU A 1 184 ? 39.009 -12.963 -34.124 1.00 73.50 184 GLU A N 1
ATOM 1376 C CA . GLU A 1 184 ? 39.678 -11.663 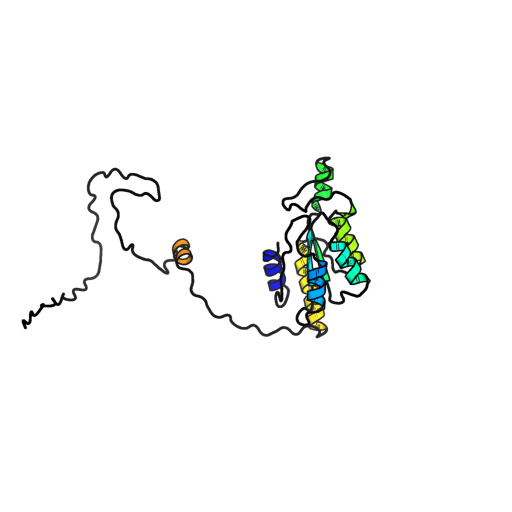-34.234 1.00 73.50 184 GLU A CA 1
ATOM 1377 C C . GLU A 1 184 ? 41.026 -11.739 -33.507 1.00 73.50 184 GLU A C 1
ATOM 1379 O O . GLU A 1 184 ? 41.095 -12.245 -32.384 1.00 73.50 184 GLU A O 1
ATOM 1384 N N . TRP A 1 185 ? 42.098 -11.294 -34.169 1.00 72.88 185 TRP A N 1
ATOM 1385 C CA . TRP A 1 185 ? 43.479 -11.460 -33.690 1.00 72.88 185 TRP A CA 1
ATOM 1386 C C . TRP A 1 185 ? 44.175 -10.145 -33.319 1.00 72.88 185 TRP A C 1
ATOM 1388 O O . TRP A 1 185 ? 45.057 -10.167 -32.463 1.00 72.88 185 TRP A O 1
ATOM 1398 N N . ASP A 1 186 ? 43.769 -9.017 -33.910 1.00 74.25 186 ASP A N 1
ATOM 1399 C CA . ASP A 1 186 ? 44.538 -7.768 -33.827 1.00 74.25 186 ASP A CA 1
ATOM 1400 C C . ASP A 1 186 ? 44.063 -6.820 -32.713 1.00 74.25 186 ASP A C 1
ATOM 1402 O O . ASP A 1 186 ? 44.884 -6.211 -32.022 1.00 74.25 186 ASP A O 1
ATOM 1406 N N . ILE A 1 187 ? 42.748 -6.676 -32.505 1.00 68.31 187 ILE A N 1
ATOM 1407 C CA . ILE A 1 187 ? 42.191 -5.651 -31.610 1.00 68.31 187 ILE A CA 1
ATOM 1408 C C . ILE A 1 187 ? 41.106 -6.257 -30.712 1.00 68.31 187 ILE A C 1
ATOM 1410 O O . ILE A 1 187 ? 40.118 -6.797 -31.188 1.00 68.31 187 ILE A O 1
ATOM 1414 N N . ASP A 1 188 ? 41.254 -6.123 -29.389 1.00 72.75 188 ASP A N 1
ATOM 1415 C CA . ASP A 1 188 ? 40.157 -6.360 -28.442 1.00 72.75 188 ASP A CA 1
ATOM 1416 C C . ASP A 1 188 ? 39.546 -5.008 -28.051 1.00 72.75 188 ASP A C 1
ATOM 1418 O O . ASP A 1 188 ? 39.991 -4.331 -27.113 1.00 72.75 188 ASP A O 1
ATOM 1422 N N . ILE A 1 189 ? 38.525 -4.594 -28.805 1.00 74.56 189 ILE A N 1
ATOM 1423 C CA . ILE A 1 189 ? 37.802 -3.337 -28.564 1.00 74.56 189 ILE A CA 1
ATOM 1424 C C . ILE A 1 189 ? 37.005 -3.409 -27.253 1.00 74.56 189 ILE A C 1
ATOM 1426 O O . ILE A 1 189 ? 36.884 -2.396 -26.561 1.00 74.56 189 ILE A O 1
ATOM 1430 N N . ALA A 1 190 ? 36.510 -4.591 -26.871 1.00 73.50 190 ALA A N 1
ATOM 1431 C CA . ALA A 1 190 ? 35.665 -4.766 -25.690 1.00 73.50 190 ALA A CA 1
ATOM 1432 C C . ALA A 1 190 ? 36.404 -4.409 -24.392 1.00 73.50 190 ALA A C 1
ATOM 1434 O O . ALA A 1 190 ? 35.812 -3.827 -23.485 1.00 73.50 190 ALA A O 1
ATOM 1435 N N . HIS A 1 191 ? 37.712 -4.667 -24.337 1.00 68.81 191 HIS A N 1
ATOM 1436 C CA . HIS A 1 191 ? 38.567 -4.272 -23.213 1.00 68.81 191 HIS A CA 1
ATOM 1437 C C . HIS A 1 191 ? 39.476 -3.076 -23.522 1.00 68.81 191 HIS A C 1
ATOM 1439 O O . HIS A 1 191 ? 40.333 -2.743 -22.701 1.00 68.81 191 HIS A O 1
ATOM 1445 N N . ARG A 1 192 ? 39.310 -2.429 -24.688 1.00 58.16 192 ARG A N 1
ATOM 1446 C CA . ARG A 1 192 ? 40.188 -1.360 -25.205 1.00 58.16 192 ARG A CA 1
ATOM 1447 C C . ARG A 1 192 ? 41.677 -1.715 -25.098 1.00 58.16 192 ARG A C 1
ATOM 1449 O O . ARG A 1 192 ? 42.497 -0.880 -24.716 1.00 58.16 192 ARG A O 1
ATOM 1456 N N . ARG A 1 193 ? 42.037 -2.964 -25.405 1.00 53.34 193 ARG A N 1
ATOM 1457 C CA . ARG A 1 193 ? 43.427 -3.433 -25.377 1.00 53.34 193 ARG A CA 1
ATOM 1458 C C . ARG A 1 193 ? 43.912 -3.686 -26.797 1.00 53.34 193 ARG A C 1
ATOM 1460 O O . ARG A 1 193 ? 43.404 -4.562 -27.489 1.00 53.34 193 ARG A O 1
ATOM 1467 N N . PHE A 1 194 ? 44.951 -2.957 -27.196 1.00 45.88 194 PHE A N 1
ATOM 1468 C CA . PHE A 1 194 ? 45.798 -3.353 -28.316 1.00 45.88 194 PHE A CA 1
ATOM 1469 C C . PHE A 1 194 ? 46.714 -4.470 -27.810 1.00 45.88 194 PHE A C 1
ATOM 1471 O O . PHE A 1 194 ? 47.582 -4.227 -26.968 1.00 45.88 194 PHE A O 1
ATOM 1478 N N . LYS A 1 195 ? 46.504 -5.711 -28.258 1.00 49.97 195 LYS A N 1
ATOM 1479 C CA . LYS A 1 195 ? 47.484 -6.772 -28.013 1.00 49.97 195 LYS A CA 1
ATOM 1480 C C . LYS A 1 195 ? 48.604 -6.594 -29.034 1.00 49.97 195 LYS A C 1
ATOM 1482 O O . LYS A 1 195 ? 48.500 -7.063 -30.157 1.00 49.97 195 LYS A O 1
ATOM 1487 N N . LEU A 1 196 ? 49.682 -5.915 -28.645 1.00 47.47 196 LEU A N 1
ATOM 1488 C CA . LEU A 1 196 ? 50.955 -6.065 -29.350 1.00 47.47 196 LEU A CA 1
ATOM 1489 C C . LEU A 1 196 ? 51.375 -7.531 -29.197 1.00 47.47 196 LEU A C 1
ATOM 1491 O O . LEU A 1 196 ? 51.645 -7.974 -28.083 1.00 47.47 196 LEU A O 1
ATOM 1495 N N . LEU A 1 197 ? 51.338 -8.289 -30.291 1.00 39.09 197 LEU A N 1
ATOM 1496 C CA . LEU A 1 197 ? 51.752 -9.690 -30.337 1.00 39.09 197 LEU A CA 1
ATOM 1497 C C . LEU A 1 197 ? 53.251 -9.802 -30.008 1.00 39.09 197 LEU A C 1
ATOM 1499 O O . LEU A 1 197 ? 54.057 -9.239 -30.749 1.00 39.09 197 LEU A O 1
ATOM 1503 N N . PRO A 1 198 ? 53.674 -10.587 -29.002 1.00 41.50 198 PRO A N 1
ATOM 1504 C CA . PRO A 1 198 ? 54.906 -11.339 -29.113 1.00 41.50 198 PRO A CA 1
ATOM 1505 C C . PRO A 1 198 ? 54.577 -12.678 -29.789 1.00 41.50 198 PRO A C 1
ATOM 1507 O O . PRO A 1 198 ? 53.685 -13.405 -29.358 1.00 41.50 198 PRO A O 1
ATOM 1510 N N . GLU A 1 199 ? 55.267 -12.919 -30.898 1.00 39.19 199 GLU A N 1
ATOM 1511 C CA . GLU A 1 199 ? 55.481 -14.171 -31.632 1.00 39.19 199 GLU A CA 1
ATOM 1512 C C . GLU A 1 199 ? 54.633 -15.408 -31.261 1.00 39.19 199 GLU A C 1
ATOM 1514 O O . GLU A 1 199 ? 54.697 -15.957 -30.164 1.00 39.19 199 GLU A O 1
ATOM 1519 N N . ALA A 1 200 ? 53.895 -15.880 -32.272 1.00 42.00 200 ALA A N 1
ATOM 1520 C CA . ALA A 1 200 ? 53.386 -17.236 -32.487 1.00 42.00 200 ALA A CA 1
ATOM 1521 C C . ALA A 1 200 ? 53.718 -18.282 -31.400 1.00 42.00 200 ALA A C 1
ATOM 1523 O O . ALA A 1 200 ? 54.679 -19.044 -31.511 1.00 42.00 200 ALA A O 1
ATOM 1524 N N . MET A 1 201 ? 52.845 -18.409 -30.397 1.00 31.97 201 MET A N 1
ATOM 1525 C CA . MET A 1 201 ? 52.882 -19.540 -29.475 1.00 31.97 201 MET A CA 1
ATOM 1526 C C . MET A 1 201 ? 52.026 -20.685 -30.027 1.00 31.97 201 MET A C 1
ATOM 1528 O O . MET A 1 201 ? 50.800 -20.706 -29.914 1.00 31.97 201 MET A O 1
ATOM 1532 N N . VAL A 1 202 ? 52.707 -21.651 -30.641 1.00 43.19 202 VAL A N 1
ATOM 1533 C CA . VAL A 1 202 ? 52.200 -22.997 -30.920 1.00 43.19 202 VAL A CA 1
ATOM 1534 C C . VAL A 1 202 ? 51.672 -23.600 -29.615 1.00 43.19 202 VAL A C 1
ATOM 1536 O O . VAL A 1 202 ? 52.439 -23.806 -28.677 1.00 43.19 202 VAL A O 1
ATOM 1539 N N . CYS A 1 203 ? 50.379 -23.930 -29.541 1.00 29.75 203 CYS A N 1
ATOM 1540 C CA . CYS A 1 203 ? 49.877 -24.784 -28.468 1.00 29.75 203 CYS A CA 1
ATOM 1541 C C . CYS A 1 203 ? 48.796 -25.764 -28.945 1.00 29.75 203 CYS A C 1
ATOM 1543 O O . CYS A 1 203 ? 47.632 -25.425 -29.130 1.00 29.75 203 CYS A O 1
ATOM 1545 N N . ALA A 1 204 ? 49.257 -27.005 -29.106 1.00 33.66 204 ALA A N 1
ATOM 1546 C CA . ALA A 1 204 ? 48.602 -28.249 -28.720 1.00 33.66 204 ALA A CA 1
ATOM 1547 C C . ALA A 1 204 ? 47.191 -28.541 -29.265 1.00 33.66 204 ALA A C 1
ATOM 1549 O O . ALA A 1 204 ? 46.172 -28.356 -28.604 1.00 33.66 204 ALA A O 1
ATOM 1550 N N . THR A 1 205 ? 47.165 -29.254 -30.390 1.00 34.56 205 THR A N 1
ATOM 1551 C CA . THR A 1 205 ? 46.181 -30.315 -30.624 1.00 34.56 205 THR A CA 1
ATOM 1552 C C . THR A 1 205 ? 46.244 -31.341 -29.482 1.00 34.56 205 THR A C 1
ATOM 1554 O O . THR A 1 205 ? 47.095 -32.233 -29.485 1.00 34.56 205 THR A O 1
ATOM 1557 N N . ARG A 1 206 ? 45.344 -31.247 -28.499 1.00 31.20 206 ARG A N 1
ATOM 1558 C CA . ARG A 1 206 ? 45.014 -32.364 -27.600 1.00 31.20 206 ARG A CA 1
ATOM 1559 C C . ARG A 1 206 ? 43.546 -32.746 -27.788 1.00 31.20 206 ARG A C 1
ATOM 1561 O O . ARG A 1 206 ? 42.650 -32.011 -27.403 1.00 31.20 206 ARG A O 1
ATOM 1568 N N . ASN A 1 207 ? 43.370 -33.930 -28.377 1.00 36.16 207 ASN A N 1
ATOM 1569 C CA . ASN A 1 207 ? 42.183 -34.789 -28.393 1.00 36.16 207 ASN A CA 1
ATOM 1570 C C . ASN A 1 207 ? 40.865 -34.208 -28.929 1.00 36.16 207 ASN A C 1
ATOM 1572 O O . ASN A 1 207 ? 39.933 -33.941 -28.179 1.00 36.16 207 ASN A O 1
ATOM 1576 N N . TRP A 1 208 ? 40.735 -34.215 -30.258 1.00 28.41 208 TRP A N 1
ATOM 1577 C CA . TRP A 1 208 ? 39.443 -34.400 -30.923 1.00 28.41 208 TRP A CA 1
ATOM 1578 C C . TRP A 1 208 ? 39.388 -35.841 -31.464 1.00 28.41 208 TRP A C 1
ATOM 1580 O O . TRP A 1 208 ? 40.277 -36.219 -32.234 1.00 28.41 208 TRP A O 1
ATOM 1590 N N . PRO A 1 209 ? 38.412 -36.686 -31.081 1.00 35.88 209 PRO A N 1
ATOM 1591 C CA . PRO A 1 209 ? 38.289 -38.016 -31.663 1.00 35.88 209 PRO A CA 1
ATOM 1592 C C . PRO A 1 209 ? 37.938 -37.919 -33.154 1.00 35.88 209 PRO A C 1
ATOM 1594 O O . PRO A 1 209 ? 36.961 -37.285 -33.551 1.00 35.88 209 PRO A O 1
ATOM 1597 N N . ASN A 1 210 ? 38.780 -38.565 -33.964 1.00 36.97 210 ASN A N 1
ATOM 1598 C CA . ASN A 1 210 ? 38.642 -38.800 -35.399 1.00 36.97 210 ASN A CA 1
ATOM 1599 C C . ASN A 1 210 ? 37.192 -39.116 -35.801 1.00 36.97 210 ASN A C 1
ATOM 1601 O O . ASN A 1 210 ? 36.682 -40.190 -35.489 1.00 36.97 210 ASN A O 1
ATOM 1605 N N . ASN A 1 211 ? 36.573 -38.253 -36.607 1.00 34.41 211 ASN A N 1
ATOM 1606 C CA . ASN A 1 211 ? 35.444 -38.662 -37.435 1.00 34.41 211 ASN A CA 1
ATOM 1607 C C . ASN A 1 211 ? 35.651 -38.169 -38.871 1.00 34.41 211 ASN A C 1
ATOM 1609 O O . ASN A 1 211 ? 35.109 -37.156 -39.306 1.00 34.41 211 ASN A O 1
ATOM 1613 N N . ARG A 1 212 ? 36.489 -38.899 -39.621 1.00 35.72 212 ARG A N 1
ATOM 1614 C CA . ARG A 1 212 ? 36.570 -38.770 -41.080 1.00 35.72 212 ARG A CA 1
ATOM 1615 C C . ARG A 1 212 ? 35.238 -39.228 -41.679 1.00 35.72 212 ARG A C 1
ATOM 1617 O O . ARG A 1 212 ? 35.025 -40.424 -41.865 1.00 35.72 212 ARG A O 1
ATOM 1624 N N . ARG A 1 213 ? 34.376 -38.290 -42.076 1.00 34.91 213 ARG A N 1
ATOM 1625 C CA . ARG A 1 213 ? 33.378 -38.533 -43.129 1.00 34.91 213 ARG A CA 1
ATOM 1626 C C . ARG A 1 213 ? 33.732 -37.707 -44.360 1.00 34.91 213 ARG A C 1
ATOM 1628 O O . ARG A 1 213 ? 33.907 -36.499 -44.304 1.00 34.91 213 ARG A O 1
ATOM 1635 N N . LYS A 1 214 ? 33.910 -38.448 -45.453 1.00 34.50 214 LYS A N 1
ATOM 1636 C CA . LYS A 1 214 ? 34.376 -38.043 -46.780 1.00 34.50 214 LYS A CA 1
ATOM 1637 C C . LYS A 1 214 ? 33.573 -36.861 -47.338 1.00 34.50 214 LYS A C 1
ATOM 1639 O O . LYS A 1 214 ? 32.352 -36.948 -47.440 1.00 34.50 214 LYS A O 1
ATOM 1644 N N . HIS A 1 215 ? 34.279 -35.830 -47.801 1.00 31.27 215 HIS A N 1
ATOM 1645 C CA . HIS A 1 215 ? 33.758 -34.866 -48.766 1.00 31.27 215 HIS A CA 1
ATOM 1646 C C . HIS A 1 215 ? 33.293 -35.613 -50.029 1.00 31.27 215 HIS A C 1
ATOM 1648 O O . HIS A 1 215 ? 34.089 -36.293 -50.678 1.00 31.27 215 HIS A O 1
ATOM 1654 N N . ARG A 1 216 ? 32.008 -35.498 -50.383 1.00 33.22 216 ARG A N 1
ATOM 1655 C CA . ARG A 1 216 ? 31.534 -35.737 -51.753 1.00 33.22 216 ARG A CA 1
ATOM 1656 C C . ARG A 1 216 ? 31.541 -34.390 -52.466 1.00 33.22 216 ARG A C 1
ATOM 1658 O O . ARG A 1 216 ? 30.799 -33.492 -52.080 1.00 33.22 216 ARG A O 1
ATOM 1665 N N . GLY A 1 217 ? 32.410 -34.259 -53.465 1.00 29.02 217 GLY A N 1
ATOM 1666 C CA . GLY A 1 217 ? 32.392 -33.139 -54.397 1.00 29.02 217 GLY A CA 1
ATOM 1667 C C . GLY A 1 217 ? 31.117 -33.170 -55.237 1.00 29.02 217 GLY A C 1
ATOM 1668 O O . GLY A 1 217 ? 30.723 -34.225 -55.733 1.00 29.02 217 GLY A O 1
ATOM 1669 N N . TYR A 1 218 ? 30.476 -32.014 -55.377 1.00 29.95 218 TYR A N 1
ATOM 1670 C CA . TYR A 1 218 ? 29.445 -31.787 -56.382 1.00 29.95 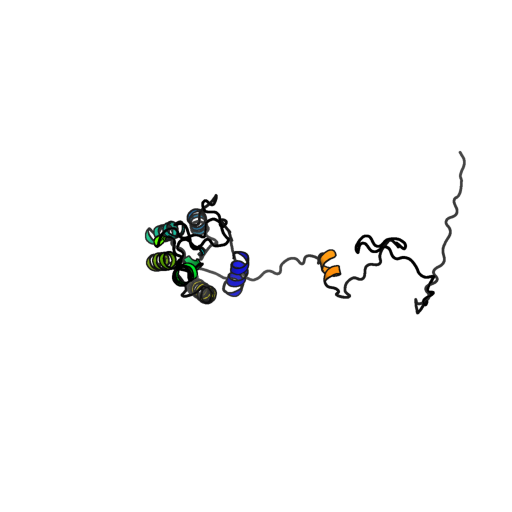218 TYR A CA 1
ATOM 1671 C C . TYR A 1 218 ? 30.135 -31.379 -57.688 1.00 29.95 218 TYR A C 1
ATOM 1673 O O . TYR A 1 218 ? 30.820 -30.362 -57.749 1.00 29.95 218 TYR A O 1
ATOM 1681 N N . SER A 1 219 ? 29.976 -32.209 -58.718 1.00 31.03 219 SER A N 1
ATOM 1682 C CA . SER A 1 219 ? 30.333 -31.903 -60.103 1.00 31.03 219 SER A CA 1
ATOM 1683 C C . SER A 1 219 ? 29.222 -31.041 -60.710 1.00 31.03 219 SER A C 1
ATOM 1685 O O . SER A 1 219 ? 28.057 -31.438 -60.693 1.00 31.03 219 SER A O 1
ATOM 1687 N N . MET A 1 220 ? 29.573 -29.856 -61.219 1.00 31.28 220 MET A N 1
ATOM 1688 C CA . MET A 1 220 ? 28.695 -29.072 -62.089 1.00 31.28 220 MET A CA 1
ATOM 1689 C C . MET A 1 220 ? 28.675 -29.713 -63.479 1.00 31.28 220 MET A C 1
ATOM 1691 O O . MET A 1 220 ? 29.712 -29.798 -64.136 1.00 31.28 220 MET A O 1
ATOM 1695 N N . ALA A 1 221 ? 27.493 -30.120 -63.938 1.00 34.03 221 ALA A N 1
ATOM 1696 C CA . ALA A 1 221 ? 27.242 -30.437 -65.336 1.00 34.03 221 ALA A CA 1
ATOM 1697 C C . ALA A 1 221 ? 26.704 -29.183 -66.041 1.00 34.03 221 ALA A C 1
ATOM 1699 O O . ALA A 1 221 ? 25.627 -28.689 -65.709 1.00 34.03 221 ALA A O 1
ATOM 1700 N N . SER A 1 222 ? 27.457 -28.667 -67.014 1.00 34.12 222 SER A N 1
ATOM 1701 C CA . SER A 1 222 ? 26.962 -27.687 -67.981 1.00 34.12 222 SER A CA 1
ATOM 1702 C C . SER A 1 222 ? 26.063 -28.391 -68.999 1.00 34.12 222 SER A C 1
ATOM 1704 O O . SER A 1 222 ? 26.504 -29.360 -69.619 1.00 34.12 222 SER A O 1
ATOM 1706 N N . SER A 1 223 ? 24.859 -27.879 -69.243 1.00 33.12 223 SER A N 1
ATOM 1707 C CA . SER A 1 223 ? 24.112 -28.183 -70.467 1.00 33.12 223 SER A CA 1
ATOM 1708 C C . SER A 1 223 ? 23.842 -26.880 -71.212 1.00 33.12 223 SER A C 1
ATOM 1710 O O . SER A 1 223 ? 23.387 -25.896 -70.636 1.00 33.12 223 SER A O 1
ATOM 1712 N N . ARG A 1 224 ? 24.254 -26.879 -72.481 1.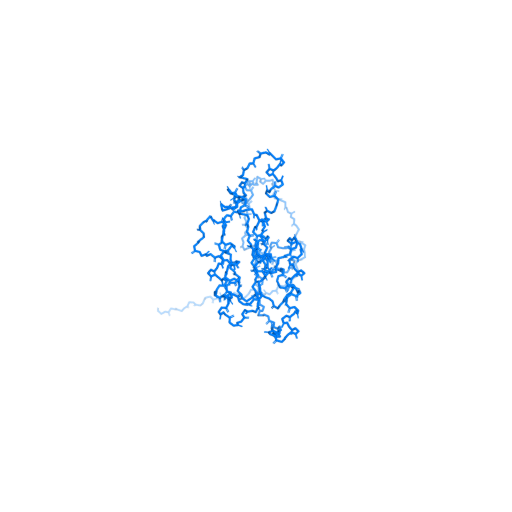00 33.66 224 ARG A N 1
ATOM 1713 C CA . ARG A 1 224 ? 23.985 -25.845 -73.476 1.00 33.66 224 ARG A CA 1
ATOM 1714 C C . ARG A 1 224 ? 22.557 -26.022 -73.991 1.00 33.66 224 ARG A C 1
ATOM 1716 O O . ARG A 1 224 ? 22.170 -27.149 -74.295 1.00 33.66 224 ARG A O 1
ATOM 1723 N N . THR A 1 225 ? 21.879 -24.904 -74.193 1.00 40.16 225 THR A N 1
ATOM 1724 C CA . THR A 1 225 ? 20.961 -24.654 -75.312 1.00 40.16 225 THR A CA 1
ATOM 1725 C C . THR A 1 225 ? 21.294 -23.279 -75.845 1.00 40.16 225 THR A C 1
ATOM 1727 O O . THR A 1 225 ? 21.469 -22.384 -74.987 1.00 40.16 225 THR A O 1
#